Protein 4H62 (pdb70)

Radius of gyration: 23.25 Å; Cα contacts (8 Å, |Δi|>4): 441; chains: 3; bounding box: 56×77×38 Å

Nearest PDB structures (foldseek):
  4h62-assembly1_Q  TM=1.001E+00  e=2.327E-50  Saccharomyces cerevisiae S288C
  4v1o-assembly1_W  TM=9.568E-01  e=4.366E-48  Saccharomyces cerevisiae
  5oqm-assembly1_d  TM=9.506E-01  e=6.231E-40  Saccharomyces cerevisiae S288C
  8ceo-assembly1_d  TM=9.210E-01  e=8.063E-39  Saccharomyces cerevisiae
  7ui9-assembly1_q  TM=9.264E-01  e=2.377E-38  Saccharomyces cerevisiae S288C

Sequence (306 aa):
QDTEKEEQLDLLSAILDPDEKQIEELLDNCIETFVAEKTTHSVKKFLRVRIFTKIESEDDYILSGESVDRDIRKQIQLLKKIIFEKELYQIKKECALLISYGVSIENENKVIIELPNEKFEIELLSLDDDLPKINDKRANLLVLRLLLVVIFKKTLRSRISSPHGLINLNVDDDILIIRPILGKVRFANYKLLLKKIIKDYVLDIVPGSSITETEVENITKLNKEIRAFDKLLNIPRRELKINLPLTEHKSPNLSLLESPNYCNALIHIKFSAGTEANAVSFDTTFSDFKEVEDFLHFIVAEYIQQ

Secondary structure (DSSP, 8-state):
-TTT--HHHHHHHHHH--/--S--EEEEEEEEE-TT-S-EEEEEE-----HHHHHHHHHHHHHHHH--HHHHHHTGGGGGTEEEEETTEEEEE-SSEEEEEEEE-SS-----TTHHHHH----HHHHHHHHHHHHHHHHTTTSS-----HHHH--SHHHHHHHHHHHHHHHHHHHHHIIIIITTSTT-EEEEEE----HHHHHHHHTTHHHHSPPBEEEEEE-PPPSS---EEE--B-TTSSS-BEEEEEE---TTT---EEEEES-HHHHHHHHHHHIIIII--/-HHHHHHHHHHHHHHHHT----

Structure (mmCIF, N/CA/C/O backbone):
data_4H62
#
_entry.id   4H62
#
_cell.length_a   261.230
_cell.length_b   261.230
_cell.length_c   47.740
_cell.angle_alpha   90.00
_cell.angle_beta   90.00
_cell.angle_gamma   120.00
#
_symmetry.space_group_name_H-M   'H 3 2'
#
loop_
_entity.id
_entity.type
_entity.pdbx_description
1 polymer 'Mediator of RNA polymerase II transcription subunit 11'
2 polymer 'Mediator of RNA polymerase II transcription subunit 22'
3 polymer 'Mediator of RNA polymerase II transcription subunit 17'
4 non-polymer '2-(N-MORPHOLINO)-ETHANESULFONIC ACID'
#
loop_
_atom_site.group_PDB
_atom_site.id
_atom_site.type_symbol
_atom_site.label_atom_id
_atom_site.label_alt_id
_atom_site.label_comp_id
_atom_site.label_asym_id
_atom_site.label_entity_id
_atom_site.label_seq_id
_atom_site.pdbx_PDB_ins_code
_atom_site.Cartn_x
_atom_site.Cartn_y
_atom_site.Cartn_z
_atom_site.occupancy
_atom_site.B_iso_or_equiv
_atom_site.auth_seq_id
_atom_site.auth_comp_id
_atom_site.auth_asym_id
_atom_site.auth_atom_id
_atom_site.pdbx_PDB_model_num
ATOM 1 N N . GLN A 1 14 ? 22.549 109.661 85.488 1.00 177.39 93 GLN K N 1
ATOM 2 C CA . GLN A 1 14 ? 22.582 111.018 86.018 1.00 177.38 93 GLN K CA 1
ATOM 3 C C . GLN A 1 14 ? 23.999 111.392 86.435 1.00 175.88 93 GLN K C 1
ATOM 4 O O . GLN A 1 14 ? 24.597 110.760 87.312 1.00 169.32 93 GLN K O 1
ATOM 10 N N . ASP A 1 15 ? 24.521 112.430 85.787 1.00 175.93 94 ASP K N 1
ATOM 11 C CA . ASP A 1 15 ? 25.873 112.917 86.022 1.00 170.80 94 ASP K CA 1
ATOM 12 C C . ASP A 1 15 ? 26.031 113.668 87.346 1.00 167.37 94 ASP K C 1
ATOM 13 O O . ASP A 1 15 ? 27.136 113.770 87.876 1.00 163.32 94 ASP K O 1
ATOM 18 N N . THR A 1 16 ? 24.931 114.188 87.879 1.00 171.44 95 THR K N 1
ATOM 19 C CA . THR A 1 16 ? 24.944 114.769 89.216 1.00 169.45 95 THR K CA 1
ATOM 20 C C . THR A 1 16 ? 25.208 113.659 90.216 1.00 170.19 95 THR K C 1
ATOM 21 O O . THR A 1 16 ? 25.754 113.901 91.281 1.00 168.69 95 THR K O 1
ATOM 25 N N . GLU A 1 17 ? 24.827 112.434 89.868 1.00 175.76 96 GLU K N 1
ATOM 26 C CA . GLU A 1 17 ? 25.104 111.288 90.732 1.00 181.97 96 GLU K CA 1
ATOM 27 C C . GLU A 1 17 ? 26.598 110.948 90.724 1.00 174.44 96 GLU K C 1
ATOM 28 O O . GLU A 1 17 ? 27.175 110.627 91.765 1.00 168.66 96 GLU K O 1
ATOM 34 N N . LYS A 1 18 ? 27.222 111.047 89.552 1.00 172.53 97 LYS K N 1
ATOM 35 C CA . LYS A 1 18 ? 28.654 110.799 89.420 1.00 163.98 97 LYS K CA 1
ATOM 36 C C . LYS A 1 18 ? 29.424 111.800 90.270 1.00 159.52 97 LYS K C 1
ATOM 37 O O . LYS A 1 18 ? 30.290 111.422 91.060 1.00 158.17 97 LYS K O 1
ATOM 51 N N . GLU A 1 20 ? 28.543 113.562 92.891 1.00 151.70 99 GLU K N 1
ATOM 52 C CA . GLU A 1 20 ? 28.405 113.394 94.329 1.00 157.54 99 GLU K CA 1
ATOM 53 C C . GLU A 1 20 ? 29.302 112.258 94.804 1.00 158.42 99 GLU K C 1
ATOM 54 O O . GLU A 1 20 ? 29.807 112.278 95.927 1.00 157.80 99 GLU K O 1
ATOM 60 N N . GLU A 1 21 ? 29.493 111.267 93.938 1.00 160.64 100 GLU K N 1
ATOM 61 C CA . GLU A 1 21 ? 30.372 110.138 94.231 1.00 162.72 100 GLU K CA 1
ATOM 62 C C . GLU A 1 21 ? 31.811 110.628 94.416 1.00 158.09 100 GLU K C 1
ATOM 63 O O . GLU A 1 21 ? 32.472 110.295 95.401 1.00 159.87 100 GLU K O 1
ATOM 69 N N . GLN A 1 22 ? 32.275 111.444 93.475 1.00 149.61 101 GLN K N 1
ATOM 70 C CA . GLN A 1 22 ? 33.644 111.942 93.492 1.00 140.50 101 GLN K CA 1
ATOM 71 C C . GLN A 1 22 ? 33.913 112.928 94.626 1.00 136.79 101 GLN K C 1
ATOM 72 O O . GLN A 1 22 ? 34.962 112.877 95.265 1.00 135.67 101 GLN K O 1
ATOM 78 N N . LEU A 1 23 ? 32.968 113.826 94.873 1.00 136.44 102 LEU K N 1
ATOM 79 C CA . LEU A 1 23 ? 33.089 114.765 95.982 1.00 136.73 102 LEU K CA 1
ATOM 80 C C . LEU A 1 23 ? 33.175 114.002 97.305 1.00 142.36 102 LEU K C 1
ATOM 81 O O . LEU A 1 23 ? 34.031 114.287 98.145 1.00 138.09 102 LEU K O 1
ATOM 86 N N . ASP A 1 24 ? 32.277 113.034 97.477 1.00 151.08 103 ASP K N 1
ATOM 87 C CA . ASP A 1 24 ? 32.323 112.132 98.619 1.00 158.36 103 ASP K CA 1
ATOM 88 C C . ASP A 1 24 ? 33.714 111.529 98.724 1.00 155.37 103 ASP K C 1
ATOM 89 O O . ASP A 1 24 ? 34.332 111.537 99.788 1.00 155.03 103 ASP K O 1
ATOM 94 N N . LEU A 1 25 ? 34.198 111.021 97.597 1.00 152.41 104 LEU K N 1
ATOM 95 C CA . LEU A 1 25 ? 35.515 110.411 97.510 1.00 149.00 104 LEU K CA 1
ATOM 96 C C . LEU A 1 25 ? 36.597 111.419 97.903 1.00 143.26 104 LEU K C 1
ATOM 97 O O . LEU A 1 25 ? 37.546 111.088 98.615 1.00 140.93 104 LEU K O 1
ATOM 102 N N . LEU A 1 26 ? 36.439 112.655 97.446 1.00 139.51 105 LEU K N 1
ATOM 103 C CA . LEU A 1 26 ? 37.457 113.673 97.663 1.00 137.89 105 LEU K CA 1
ATOM 104 C C . LEU A 1 26 ? 37.538 114.120 99.122 1.00 143.09 105 LEU K C 1
ATOM 105 O O . LEU A 1 26 ? 38.628 114.237 99.676 1.00 144.58 105 LEU K O 1
ATOM 110 N N . SER A 1 27 ? 36.390 114.379 99.740 1.00 147.12 106 SER K N 1
ATOM 111 C CA . SER A 1 27 ? 36.366 114.831 101.126 1.00 148.67 106 SER K CA 1
ATOM 112 C C . SER A 1 27 ? 36.860 113.719 102.028 1.00 149.90 106 SER K C 1
ATOM 113 O O . SER A 1 27 ? 37.397 113.970 103.108 1.00 153.58 106 SER K O 1
ATOM 116 N N . ALA A 1 28 ? 36.673 112.486 101.570 1.00 147.14 107 ALA K N 1
ATOM 117 C CA . ALA A 1 28 ? 37.117 111.315 102.307 1.00 147.26 107 ALA K CA 1
ATOM 118 C C . ALA A 1 28 ? 38.634 111.192 102.261 1.00 146.49 107 ALA K C 1
ATOM 119 O O . ALA A 1 28 ? 39.254 110.787 103.243 1.00 149.55 107 ALA K O 1
ATOM 121 N N . ILE A 1 29 ? 39.227 111.535 101.119 1.00 146.35 108 ILE K N 1
ATOM 122 C C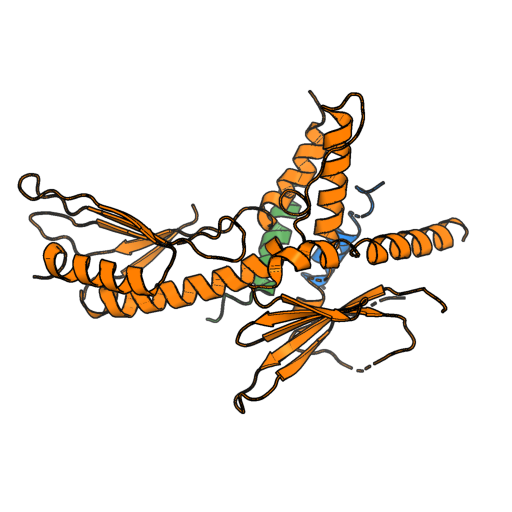A . ILE A 1 29 ? 40.684 111.542 100.993 1.00 147.82 108 ILE K CA 1
ATOM 123 C C . ILE A 1 29 ? 41.282 112.639 101.861 1.00 153.59 108 ILE K C 1
ATOM 124 O O . ILE A 1 29 ? 42.267 112.420 102.570 1.00 155.45 108 ILE K O 1
ATOM 129 N N . LEU A 1 30 ? 40.678 113.821 101.795 1.00 157.60 109 LEU K N 1
ATOM 130 C CA . LEU A 1 30 ? 41.123 114.967 102.575 1.00 165.48 109 LEU K CA 1
ATOM 131 C C . LEU A 1 30 ? 40.974 114.721 104.074 1.00 178.92 109 LEU K C 1
ATOM 132 O O . LEU A 1 30 ? 41.864 115.051 104.857 1.00 178.33 109 LEU K O 1
ATOM 137 N N . ASP A 1 31 ? 39.847 114.138 104.467 1.00 192.94 110 ASP K N 1
ATOM 138 C CA . ASP A 1 31 ? 39.621 113.785 105.863 1.00 207.70 110 ASP K CA 1
ATOM 139 C C . ASP A 1 31 ? 39.367 112.285 106.003 1.00 218.39 110 ASP K C 1
ATOM 140 O O . ASP A 1 31 ? 38.216 111.845 106.016 1.00 223.77 110 ASP K O 1
ATOM 145 N N . PRO A 1 32 ? 40.447 111.492 106.098 1.00 220.10 111 PRO K N 1
ATOM 146 C CA . PRO A 1 32 ? 40.324 110.034 106.216 1.00 222.03 111 PRO K CA 1
ATOM 147 C C . PRO A 1 32 ? 39.793 109.616 107.585 1.00 227.20 111 PRO K C 1
ATOM 148 O O . PRO A 1 32 ? 39.764 110.440 108.499 1.00 229.64 111 PRO K O 1
ATOM 152 N N . ASP B 2 10 ? 26.225 122.840 99.734 1.00 219.89 100 ASP V N 1
ATOM 153 C CA . ASP B 2 10 ? 26.568 122.646 98.332 1.00 215.94 100 ASP V CA 1
ATOM 154 C C . ASP B 2 10 ? 27.760 123.506 97.915 1.00 204.52 100 ASP V C 1
ATOM 155 O O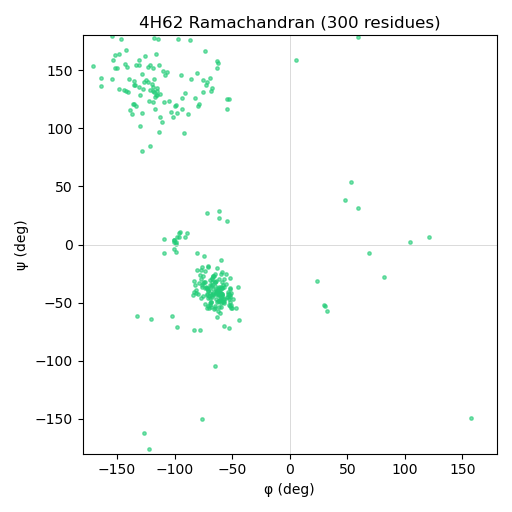 . ASP B 2 10 ? 28.907 123.145 98.172 1.00 197.87 100 ASP V O 1
ATOM 160 N N . GLU B 2 11 ? 27.480 124.650 97.293 1.00 202.41 101 GLU V N 1
ATOM 161 C CA . GLU B 2 11 ? 28.511 125.476 96.666 1.00 193.44 101 GLU V CA 1
ATOM 162 C C . GLU B 2 11 ? 29.692 125.803 97.565 1.00 186.28 101 GLU V C 1
ATOM 163 O O . GLU B 2 11 ? 30.837 125.545 97.200 1.00 181.31 101 GLU V O 1
ATOM 169 N N . LYS B 2 12 ? 29.415 126.371 98.735 1.00 188.09 102 LYS V N 1
ATOM 170 C CA . LYS B 2 12 ? 30.476 126.734 99.668 1.00 184.70 102 LYS V CA 1
ATOM 171 C C . LYS B 2 12 ? 31.264 125.501 100.091 1.00 178.60 102 LYS V C 1
ATOM 172 O O . LYS B 2 12 ? 32.494 12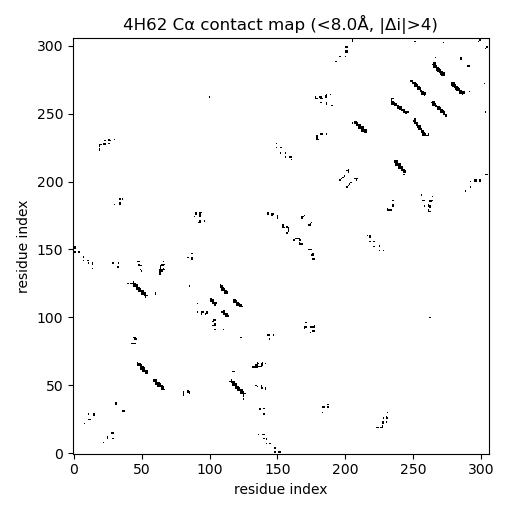5.537 100.159 1.00 169.92 102 LYS V O 1
ATOM 178 N N . GLN B 2 13 ? 30.544 124.417 100.372 1.00 182.68 103 GLN V N 1
ATOM 179 C CA . GLN B 2 13 ? 31.165 123.142 100.714 1.00 179.75 103 GLN V CA 1
ATOM 180 C C . GLN B 2 13 ? 32.152 122.743 99.627 1.00 171.26 103 GLN V C 1
ATOM 181 O O . GLN B 2 13 ? 33.272 122.328 99.917 1.00 166.91 103 GLN V O 1
ATOM 187 N N . ILE B 2 14 ? 31.734 122.889 98.374 1.00 168.91 104 ILE V N 1
ATOM 188 C CA . ILE B 2 14 ? 32.580 122.546 97.238 1.00 163.00 104 ILE V CA 1
ATOM 189 C C . ILE B 2 14 ? 33.765 123.502 97.111 1.00 159.74 104 ILE V C 1
ATOM 190 O O . ILE B 2 14 ? 34.893 123.076 96.864 1.00 154.00 104 ILE V O 1
ATOM 195 N N . GLU B 2 15 ? 33.509 124.793 97.284 1.00 164.24 105 GLU V N 1
ATOM 196 C CA . GLU B 2 15 ? 34.565 125.789 97.168 1.00 164.80 105 GLU V CA 1
ATOM 197 C C . GLU B 2 15 ? 35.616 125.628 98.256 1.00 165.30 105 GLU V C 1
ATOM 198 O O . GLU B 2 15 ? 36.789 125.921 98.037 1.00 163.02 105 GLU V O 1
ATOM 204 N N . GLU B 2 16 ? 35.190 125.172 99.428 1.00 169.72 106 GLU V N 1
ATOM 205 C CA . GLU B 2 16 ? 36.110 124.925 100.531 1.00 168.75 106 GLU V CA 1
ATOM 206 C C . GLU B 2 16 ? 36.884 123.631 100.297 1.00 159.87 106 GLU V C 1
ATOM 207 O O . GLU B 2 16 ? 38.060 123.515 100.645 1.00 157.22 106 GLU V O 1
ATOM 213 N N . LEU B 2 17 ? 36.217 122.658 99.692 1.00 155.49 107 LEU V N 1
ATOM 214 C CA . LEU B 2 17 ? 36.819 121.351 99.492 1.00 147.70 107 LEU V CA 1
ATOM 215 C C . LEU B 2 17 ? 37.859 121.409 98.393 1.00 139.13 107 LEU V C 1
ATOM 216 O O . LEU B 2 17 ? 38.896 120.758 98.479 1.00 138.90 107 LEU V O 1
ATOM 221 N N . LEU B 2 18 ? 37.581 122.189 97.356 1.00 134.74 108 LEU V N 1
ATOM 222 C CA . LEU B 2 18 ? 38.517 122.331 96.249 1.00 126.91 108 LEU V CA 1
ATOM 223 C C . LEU B 2 18 ? 39.700 123.190 96.669 1.00 135.23 108 LEU V C 1
ATOM 224 O O . LEU B 2 18 ? 40.822 122.988 96.201 1.00 131.24 108 LEU V O 1
ATOM 229 N N . ASP B 2 19 ? 39.440 124.142 97.563 1.00 146.17 109 ASP V N 1
ATOM 230 C CA . ASP B 2 19 ? 40.478 125.025 98.074 1.00 150.36 109 ASP V CA 1
ATOM 231 C C . ASP B 2 19 ? 41.531 124.199 98.775 1.00 149.95 109 ASP V C 1
ATOM 232 O O . ASP B 2 19 ? 42.724 124.441 98.620 1.00 149.76 109 ASP V O 1
ATOM 237 N N . ASN B 2 20 ? 41.082 123.211 99.538 1.00 151.47 110 ASN V N 1
ATOM 238 C CA . ASN B 2 20 ? 42.003 122.308 100.205 1.00 150.29 110 ASN V CA 1
ATOM 239 C C . ASN B 2 20 ? 42.724 121.412 99.206 1.00 143.66 110 ASN V C 1
ATOM 240 O O . ASN B 2 20 ? 43.954 121.342 99.192 1.00 143.70 110 ASN V O 1
ATOM 245 N N . CYS B 2 21 ? 41.943 120.751 98.359 1.00 138.13 111 CYS V N 1
ATOM 246 C CA . CYS B 2 21 ? 42.459 119.841 97.347 1.00 131.53 111 CYS V CA 1
ATOM 247 C C . CYS B 2 21 ? 43.570 120.482 96.522 1.00 126.19 111 CYS V C 1
ATOM 248 O O . CYS B 2 21 ? 44.674 119.947 96.427 1.00 127.00 111 CYS V O 1
ATOM 251 N N . ILE B 2 22 ? 43.289 121.639 95.943 1.00 122.95 112 ILE V N 1
ATOM 252 C CA . ILE B 2 22 ? 44.290 122.322 95.133 1.00 121.95 112 ILE V CA 1
ATOM 253 C C . ILE B 2 22 ? 45.546 122.695 95.931 1.00 126.58 112 ILE V C 1
ATOM 254 O O . ILE B 2 22 ? 46.664 122.626 95.406 1.00 121.96 112 ILE V O 1
ATOM 259 N N . GLU B 2 23 ? 45.362 123.078 97.196 1.00 131.69 113 GLU V N 1
ATOM 260 C CA . GLU B 2 23 ? 46.486 123.484 98.034 1.00 134.79 113 GLU V CA 1
ATOM 261 C C . GLU B 2 23 ? 47.409 122.311 98.272 1.00 133.64 113 GLU V C 1
ATOM 262 O O . GLU B 2 23 ? 48.618 122.392 98.025 1.00 136.41 113 GLU V O 1
ATOM 268 N N . THR B 2 24 ? 46.817 121.217 98.739 1.00 128.54 114 THR V N 1
ATOM 269 C CA . THR B 2 24 ? 47.549 120.008 99.085 1.00 123.74 114 THR V CA 1
ATOM 270 C C . THR B 2 24 ? 48.222 119.392 97.873 1.00 128.25 114 THR V C 1
ATOM 271 O O . THR B 2 24 ? 49.277 118.766 97.980 1.00 133.17 114 THR V O 1
ATOM 275 N N . PHE B 2 25 ? 47.605 119.568 96.715 1.00 126.21 115 PHE V N 1
ATOM 276 C CA . PHE B 2 25 ? 48.126 118.968 95.505 1.00 123.09 115 PHE V CA 1
ATOM 277 C C . PHE B 2 25 ? 49.349 119.703 94.943 1.00 131.19 115 PHE V C 1
ATOM 278 O O . PHE B 2 25 ? 50.261 119.064 94.426 1.00 136.47 115 PHE V O 1
ATOM 286 N N . VAL B 2 26 ? 49.389 121.031 95.034 1.00 135.72 116 VAL V N 1
ATOM 287 C CA . VAL B 2 26 ? 50.571 121.752 94.544 1.00 140.20 116 VAL V CA 1
ATOM 288 C C . VAL B 2 26 ? 51.750 121.647 95.514 1.00 140.47 116 VAL V C 1
ATOM 289 O O . VAL B 2 26 ? 52.906 121.681 95.089 1.00 137.81 116 VAL V O 1
ATOM 293 N N . ALA B 2 27 ? 51.446 121.511 96.806 1.00 141.73 117 ALA V N 1
ATOM 294 C CA . ALA B 2 27 ? 52.461 121.493 97.857 1.00 149.61 117 ALA V CA 1
ATOM 295 C C . ALA B 2 27 ? 53.252 122.790 97.839 1.00 162.98 117 ALA V C 1
ATOM 296 O O . ALA B 2 27 ? 54.438 122.818 98.170 1.00 164.03 117 ALA V O 1
ATOM 298 N N . GLU B 2 28 ? 52.577 123.864 97.446 1.00 175.36 118 GLU V N 1
ATOM 299 C CA . GLU B 2 28 ? 53.222 125.154 97.243 1.00 183.03 118 GLU V CA 1
ATOM 300 C C . GLU B 2 28 ? 53.724 125.729 98.551 1.00 191.82 118 GLU V C 1
ATOM 301 O O . GLU B 2 28 ? 54.697 126.486 98.560 1.00 196.12 118 GLU V O 1
ATOM 307 N N . LYS B 2 29 ? 53.067 125.343 99.645 1.00 195.99 119 LYS V N 1
ATOM 308 C CA . LYS B 2 29 ? 53.329 125.896 100.971 1.00 202.83 119 LYS V CA 1
ATOM 309 C C . LYS B 2 29 ? 54.831 125.987 101.203 1.00 206.32 119 LYS V C 1
ATOM 310 O O . LYS B 2 29 ? 55.379 127.085 101.314 1.00 204.99 119 LYS V O 1
ATOM 316 N N . THR B 2 30 ? 55.483 124.827 101.249 1.00 210.88 120 THR V N 1
ATOM 317 C CA . THR B 2 30 ? 56.942 124.727 101.210 1.00 214.73 120 THR V CA 1
ATOM 318 C C . THR B 2 30 ? 57.638 125.687 102.180 1.00 218.87 120 THR V C 1
ATOM 319 O O . THR B 2 30 ? 58.670 126.275 101.855 1.00 219.22 120 THR V O 1
ATOM 323 N N . THR B 2 31 ? 57.055 125.856 103.365 1.00 221.65 121 THR V N 1
ATOM 324 C CA . THR B 2 31 ? 57.619 126.741 104.385 1.00 223.74 121 THR V CA 1
ATOM 325 C C . THR B 2 31 ? 57.171 126.292 105.776 1.00 225.04 121 THR V C 1
ATOM 326 O O . THR B 2 31 ? 57.088 127.075 106.724 1.00 224.86 121 THR V O 1
ATOM 331 N N . HIS C 3 8 ? 38.488 90.195 80.956 1.00 244.97 383 HIS Q N 1
ATOM 332 C CA . HIS C 3 8 ? 39.816 90.789 81.059 1.00 243.98 383 HIS Q CA 1
ATOM 333 C C . HIS C 3 8 ? 40.239 91.410 79.739 1.00 236.57 383 HIS Q C 1
ATOM 334 O O . HIS C 3 8 ? 41.266 92.094 79.678 1.00 233.07 383 HIS Q O 1
ATOM 341 N N . SER C 3 9 ? 39.463 91.145 78.687 1.00 232.26 384 SER Q N 1
ATOM 342 C CA . SER C 3 9 ? 39.778 91.637 77.347 1.00 225.46 384 SER Q CA 1
ATOM 343 C C . SER C 3 9 ? 39.999 93.137 77.403 1.00 214.87 384 SER Q C 1
ATOM 344 O O . SER C 3 9 ? 41.132 93.615 77.295 1.00 213.73 384 SER Q O 1
ATOM 347 N N . VAL C 3 10 ? 38.920 93.887 77.586 1.00 203.74 385 VAL Q N 1
ATOM 348 C CA . VAL C 3 10 ? 39.087 95.239 78.063 1.00 187.09 385 VAL Q CA 1
ATOM 349 C C . VAL C 3 10 ? 38.168 95.506 79.243 1.00 176.74 385 VAL Q C 1
ATOM 350 O O . VAL C 3 10 ? 36.981 95.770 79.077 1.00 174.13 385 VAL Q O 1
ATOM 354 N N . LYS C 3 11 ? 38.748 95.483 80.434 1.00 172.33 386 LYS Q N 1
ATOM 355 C CA . LYS C 3 11 ? 38.172 96.102 81.611 1.00 165.77 386 LYS Q CA 1
ATOM 356 C C . LYS C 3 11 ? 39.389 96.760 82.197 1.00 166.39 386 LYS Q C 1
ATOM 357 O O . LYS C 3 11 ? 40.305 96.080 82.664 1.00 175.13 386 LYS Q O 1
ATOM 363 N N . LYS C 3 12 ? 39.406 98.082 82.180 1.00 154.48 387 LYS Q N 1
ATOM 364 C CA . LYS C 3 12 ? 40.583 98.814 82.582 1.00 140.72 387 LYS Q CA 1
ATOM 365 C C . LYS C 3 12 ? 40.107 99.996 83.385 1.00 139.30 387 LYS Q C 1
ATOM 366 O O . LYS C 3 12 ? 39.068 100.578 83.080 1.00 140.58 387 LYS Q O 1
ATOM 372 N N . PHE C 3 13 ? 40.845 100.335 84.430 1.00 142.95 388 PHE Q N 1
ATOM 373 C CA . PHE C 3 13 ? 40.620 101.591 85.119 1.00 147.02 388 PHE Q CA 1
ATOM 374 C C . PHE C 3 13 ? 41.857 102.449 84.917 1.00 142.96 388 PHE Q C 1
ATOM 375 O O . PHE C 3 13 ? 42.831 102.000 84.307 1.00 144.06 388 PHE Q O 1
ATOM 383 N N . LEU C 3 14 ? 41.838 103.681 85.413 1.00 136.06 389 LEU Q N 1
ATOM 384 C CA . LEU C 3 14 ? 43.067 104.457 85.369 1.00 133.05 389 LEU Q CA 1
ATOM 385 C C . LEU C 3 14 ? 43.596 104.865 86.735 1.00 131.66 389 LEU Q C 1
ATOM 386 O O . LEU C 3 14 ? 42.844 105.280 87.616 1.00 134.50 389 LEU Q O 1
ATOM 391 N N . ARG C 3 15 ? 44.901 104.700 86.904 1.00 126.35 390 ARG Q N 1
ATOM 392 C CA . ARG C 3 15 ? 45.584 105.222 88.067 1.00 125.63 390 ARG Q CA 1
ATOM 393 C C . ARG C 3 15 ? 46.664 106.183 87.593 1.00 128.97 390 ARG Q C 1
ATOM 394 O O . ARG C 3 15 ? 47.150 106.097 86.461 1.00 129.05 390 ARG Q O 1
ATOM 402 N N . VAL C 3 16 ? 47.011 107.120 88.461 1.00 129.28 391 VAL Q N 1
ATOM 403 C CA . VAL C 3 16 ? 48.051 108.076 88.164 1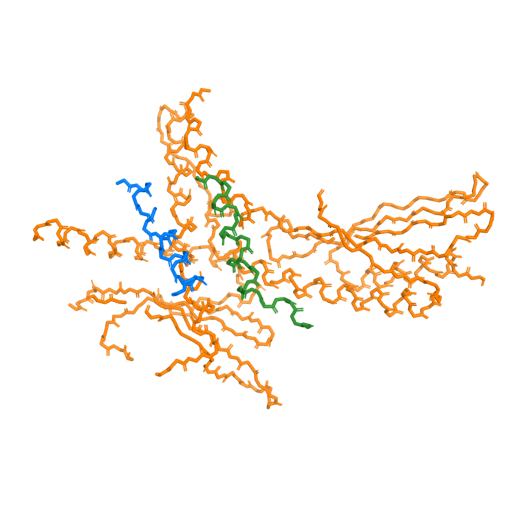.00 128.54 391 VAL Q CA 1
ATOM 404 C C . VAL C 3 16 ? 49.174 107.844 89.150 1.00 134.46 391 VAL Q C 1
ATOM 405 O O . VAL C 3 16 ? 48.936 107.762 90.350 1.00 140.76 391 VAL Q O 1
ATOM 409 N N . ARG C 3 17 ? 50.393 107.695 88.644 1.00 134.40 392 ARG Q N 1
ATOM 410 C CA . ARG C 3 17 ? 51.553 107.631 89.519 1.00 136.53 392 ARG Q CA 1
ATOM 411 C C . ARG C 3 17 ? 52.397 108.894 89.369 1.00 132.80 392 ARG Q C 1
ATOM 412 O O . ARG C 3 17 ? 52.405 109.522 88.311 1.00 134.69 392 ARG Q O 1
ATOM 420 N N . ILE C 3 18 ? 53.066 109.279 90.453 1.00 128.11 393 ILE Q N 1
ATOM 421 C CA . ILE C 3 18 ? 53.922 110.457 90.473 1.00 122.27 393 ILE Q CA 1
ATOM 422 C C . ILE C 3 18 ? 55.371 110.040 90.646 1.00 127.18 393 ILE Q C 1
ATOM 423 O O . ILE C 3 18 ? 55.699 109.275 91.548 1.00 130.35 393 ILE Q O 1
ATOM 428 N N . PHE C 3 19 ? 56.242 110.548 89.785 1.00 131.43 394 PHE Q N 1
ATOM 429 C CA . PHE C 3 19 ? 57.664 110.278 89.908 1.00 139.60 394 PHE Q CA 1
ATOM 430 C C . PHE C 3 19 ? 58.380 111.521 90.414 1.00 139.87 394 PHE Q C 1
ATOM 431 O O . PHE C 3 19 ? 57.959 112.640 90.132 1.00 139.59 394 PHE Q O 1
ATOM 439 N N . THR C 3 20 ? 59.452 111.314 91.172 1.00 142.70 395 THR Q N 1
ATOM 440 C CA . THR C 3 20 ? 60.220 112.403 91.766 1.00 140.10 395 THR Q CA 1
ATOM 441 C C . THR C 3 20 ? 61.642 112.392 91.238 1.00 154.77 395 THR Q C 1
ATOM 442 O O . THR C 3 20 ? 62.288 111.350 91.231 1.00 164.19 395 THR Q O 1
ATOM 446 N N . LYS C 3 21 ? 62.132 113.544 90.791 1.00 161.42 396 LYS Q N 1
ATOM 447 C CA . LYS C 3 21 ? 63.511 113.649 90.323 1.00 174.35 396 LYS Q CA 1
ATOM 448 C C . LYS C 3 21 ? 64.448 113.792 91.515 1.00 187.24 396 LYS Q C 1
ATOM 449 O O . LYS C 3 21 ? 64.074 114.375 92.528 1.00 186.80 396 LYS Q O 1
ATOM 455 N N . ILE C 3 22 ? 65.661 113.258 91.397 1.00 201.80 397 ILE Q N 1
ATOM 456 C CA . ILE C 3 22 ? 66.627 113.302 92.500 1.00 211.75 397 ILE Q CA 1
ATOM 457 C C . ILE C 3 22 ? 67.956 113.992 92.160 1.00 223.47 397 ILE Q C 1
ATOM 458 O O . ILE C 3 22 ? 68.138 114.511 91.059 1.00 221.15 397 ILE Q O 1
ATOM 463 N N . GLU C 3 23 ? 68.878 113.977 93.120 1.00 237.69 398 GLU Q N 1
ATOM 464 C CA . GLU C 3 23 ? 70.124 114.743 93.034 1.00 250.12 398 GLU Q CA 1
ATOM 465 C C . GLU C 3 23 ? 71.179 114.185 92.077 1.00 258.60 398 GLU Q C 1
ATOM 466 O O . GLU C 3 23 ? 72.178 114.849 91.803 1.00 259.87 398 GLU Q O 1
ATOM 472 N N . SER C 3 24 ? 70.970 112.973 91.574 1.00 264.92 399 SER Q N 1
ATOM 473 C CA . SER C 3 24 ? 71.827 112.464 90.510 1.00 272.43 399 SER Q CA 1
ATOM 474 C C . SER C 3 24 ? 71.409 113.156 89.215 1.00 271.61 399 SER Q C 1
ATOM 475 O O . SER C 3 24 ? 72.160 113.183 88.238 1.00 275.66 399 SER Q O 1
ATOM 478 N N . GLU C 3 25 ? 70.190 113.695 89.229 1.00 266.03 400 GLU Q N 1
ATOM 479 C CA . GLU C 3 25 ? 69.671 114.587 88.187 1.00 262.28 400 GLU Q CA 1
ATOM 480 C C . GLU C 3 25 ? 69.418 113.928 86.827 1.00 255.56 400 GLU Q C 1
ATOM 481 O O . GLU C 3 25 ? 68.847 114.549 85.929 1.00 252.93 400 GLU Q O 1
ATOM 487 N N . ASP C 3 26 ? 69.834 112.675 86.681 1.00 251.60 401 ASP Q N 1
ATOM 488 C CA . ASP C 3 26 ? 69.681 111.961 85.418 1.00 244.79 401 ASP Q CA 1
ATOM 489 C C . ASP C 3 26 ? 68.260 111.420 85.234 1.00 231.70 401 ASP Q C 1
ATOM 490 O O . ASP C 3 26 ? 67.683 111.516 84.149 1.00 229.29 401 ASP Q O 1
ATOM 495 N N . ASP C 3 27 ? 67.699 110.860 86.301 1.00 220.87 402 ASP Q N 1
ATOM 496 C CA . ASP C 3 27 ? 66.435 110.137 86.209 1.00 208.42 402 ASP Q CA 1
ATOM 497 C C . ASP C 3 27 ? 65.508 110.336 87.410 1.00 193.99 402 ASP Q C 1
ATOM 498 O O . ASP C 3 27 ? 65.912 110.861 88.447 1.00 189.93 402 ASP Q O 1
ATOM 503 N N . TYR C 3 28 ? 64.255 109.916 87.244 1.00 184.53 403 TYR Q N 1
ATOM 504 C CA . TYR C 3 28 ? 63.248 110.021 88.292 1.00 174.38 403 TYR Q CA 1
ATOM 505 C C . TYR C 3 28 ? 63.127 108.701 89.045 1.00 170.25 403 TYR Q C 1
ATOM 506 O O . TYR C 3 28 ? 63.774 107.723 88.684 1.00 179.24 403 TYR Q O 1
ATOM 515 N N . ILE C 3 29 ? 62.289 108.685 90.081 1.00 158.70 404 ILE Q N 1
ATOM 516 C CA . ILE C 3 29 ? 61.889 107.458 90.782 1.00 155.81 404 ILE Q CA 1
ATOM 517 C C . ILE C 3 29 ? 60.463 107.642 91.299 1.00 148.78 404 ILE Q C 1
ATOM 518 O O . ILE C 3 29 ? 59.994 108.771 91.411 1.00 144.58 404 ILE Q O 1
ATOM 523 N N . LEU C 3 30 ? 59.796 106.552 91.672 1.00 147.25 405 LEU Q N 1
ATOM 524 C CA . LEU C 3 30 ? 58.359 106.614 91.932 1.00 142.70 405 LEU Q CA 1
ATOM 525 C C . LEU C 3 30 ? 58.072 106.977 93.375 1.00 138.90 405 LEU Q C 1
ATOM 526 O O . LEU C 3 30 ? 58.359 106.205 94.275 1.00 144.97 405 LEU Q O 1
ATOM 531 N N . SER C 3 31 ? 57.514 108.160 93.590 1.00 133.61 406 SER Q N 1
ATOM 532 C CA . SER C 3 31 ? 57.124 108.595 94.927 1.00 133.87 406 SER Q CA 1
ATOM 533 C C . SER C 3 31 ? 55.631 108.490 95.299 1.00 128.14 406 SER Q C 1
ATOM 534 O O . SER C 3 31 ? 55.260 108.783 96.433 1.00 128.37 406 SER Q O 1
ATOM 537 N N . GLY C 3 32 ? 54.768 108.093 94.371 1.00 123.81 407 GLY Q N 1
ATOM 538 C CA . GLY C 3 32 ? 53.352 108.014 94.702 1.00 121.23 407 GLY Q CA 1
ATOM 539 C C . GLY C 3 32 ? 52.460 107.346 93.673 1.00 124.18 407 GLY Q C 1
ATOM 540 O O . GLY C 3 32 ? 52.773 107.320 92.485 1.00 126.68 407 GLY Q O 1
ATOM 541 N N . GLU C 3 33 ? 51.343 106.794 94.137 1.00 126.66 408 GLU Q N 1
ATOM 542 C CA . GLU C 3 33 ? 50.432 106.061 93.268 1.00 132.14 408 GLU Q CA 1
ATOM 543 C C . GLU C 3 33 ? 49.008 106.079 93.821 1.00 132.63 408 GLU Q C 1
ATOM 544 O O . GLU C 3 33 ? 48.789 105.988 95.031 1.00 130.65 408 GLU Q O 1
ATOM 550 N N . SER C 3 34 ? 48.035 106.177 92.928 1.00 137.06 409 SER Q N 1
ATOM 551 C CA . SER C 3 34 ? 46.643 106.171 93.331 1.00 138.78 409 SER Q CA 1
ATOM 552 C C . SER C 3 34 ? 46.155 104.734 93.458 1.00 155.91 409 SER Q C 1
ATOM 553 O O . SER C 3 34 ? 46.530 103.864 92.668 1.00 158.71 409 SER Q O 1
ATOM 556 N N . VAL C 3 35 ? 45.320 104.488 94.461 1.00 165.79 410 VAL Q N 1
ATOM 557 C CA . VAL C 3 35 ? 44.767 103.159 94.678 1.00 171.71 410 VAL Q CA 1
ATOM 558 C C . VAL C 3 35 ? 43.660 102.861 93.682 1.00 172.37 410 VAL Q C 1
ATOM 559 O O . VAL C 3 35 ? 43.057 103.773 93.116 1.00 165.88 410 VAL Q O 1
ATOM 571 N N . ASP C 3 37 ? 40.209 100.536 93.712 1.00 201.16 412 ASP Q N 1
ATOM 572 C CA . ASP C 3 37 ? 39.357 99.800 94.651 1.00 208.22 412 ASP Q CA 1
ATOM 573 C C . ASP C 3 37 ? 38.405 98.809 93.974 1.00 207.89 412 ASP Q C 1
ATOM 574 O O . ASP C 3 37 ? 37.873 99.076 92.895 1.00 203.37 412 ASP Q O 1
ATOM 579 N N . ARG C 3 38 ? 38.201 97.666 94.626 1.00 210.16 413 ARG Q N 1
ATOM 580 C CA . ARG C 3 38 ? 37.333 96.616 94.107 1.00 207.63 413 ARG Q CA 1
ATOM 581 C C . ARG C 3 38 ? 36.035 96.520 94.904 1.00 205.55 413 ARG Q C 1
ATOM 582 O O . ARG C 3 38 ? 35.689 95.454 95.413 1.00 207.44 413 ARG Q O 1
ATOM 590 N N . ASP C 3 49 ? 22.120 93.357 91.982 1.00 222.34 424 ASP Q N 1
ATOM 591 C CA . ASP C 3 49 ? 22.844 92.507 91.042 1.00 226.32 424 ASP Q CA 1
ATOM 592 C C . ASP C 3 49 ? 22.917 93.134 89.653 1.00 219.99 424 ASP Q C 1
ATOM 593 O O . ASP C 3 49 ? 23.984 93.569 89.219 1.00 216.73 424 ASP Q O 1
ATOM 598 N N . ILE C 3 50 ? 21.779 93.172 88.961 1.00 217.45 425 ILE Q N 1
ATOM 599 C CA . ILE C 3 50 ? 21.705 93.742 87.618 1.00 210.43 425 ILE Q CA 1
ATOM 600 C C . ILE C 3 50 ? 22.143 95.204 87.627 1.00 203.68 425 ILE Q C 1
ATOM 601 O O . ILE C 3 50 ? 22.799 95.670 86.697 1.00 201.69 425 ILE Q O 1
ATOM 606 N N . ARG C 3 51 ? 21.784 95.921 88.688 1.00 200.48 426 ARG Q N 1
ATOM 607 C CA . ARG C 3 51 ? 22.212 97.304 88.846 1.00 194.30 426 ARG Q CA 1
ATOM 608 C C . ARG C 3 51 ? 23.709 97.382 89.121 1.00 192.23 426 ARG Q C 1
ATOM 609 O O . ARG C 3 51 ? 24.376 98.315 88.681 1.00 191.77 426 ARG Q O 1
ATOM 617 N N . LYS C 3 52 ? 24.235 96.397 89.845 1.00 192.05 427 LYS Q N 1
ATOM 618 C CA . LYS C 3 52 ? 25.657 96.375 90.180 1.00 188.81 427 LYS Q CA 1
ATOM 619 C C . LYS C 3 52 ? 26.520 96.119 88.946 1.00 183.04 427 LYS Q C 1
ATOM 620 O O . LYS C 3 52 ? 27.658 96.585 88.862 1.00 182.62 427 LYS Q O 1
ATOM 626 N N . GLN C 3 53 ? 25.971 95.378 87.990 1.00 176.55 428 GLN Q N 1
ATOM 627 C CA . GLN C 3 53 ? 26.661 95.128 86.733 1.00 170.47 428 GLN Q CA 1
ATOM 628 C C . GLN C 3 53 ? 26.555 96.350 85.838 1.00 159.56 428 GLN Q C 1
ATOM 629 O O . GLN C 3 53 ? 27.404 96.581 84.982 1.00 153.08 428 GLN Q O 1
ATOM 635 N N . ILE C 3 54 ? 25.500 97.128 86.044 1.00 161.28 429 ILE Q N 1
ATOM 636 C CA . ILE C 3 54 ? 25.339 98.406 85.365 1.00 159.58 429 ILE Q CA 1
ATOM 637 C C . ILE C 3 54 ? 26.330 99.416 85.942 1.00 161.32 429 ILE Q C 1
ATOM 638 O O . ILE C 3 54 ? 26.961 100.174 85.203 1.00 163.97 429 ILE Q O 1
ATOM 643 N N . GLN C 3 55 ? 26.466 99.413 87.267 1.00 160.17 430 GLN Q N 1
ATOM 644 C CA . GLN C 3 55 ? 27.397 100.302 87.957 1.00 156.18 430 GLN Q CA 1
ATOM 645 C C . GLN C 3 55 ? 28.827 100.120 87.475 1.00 149.87 430 GLN Q C 1
ATOM 646 O O . GLN C 3 55 ? 29.503 101.090 87.132 1.00 144.09 430 GLN Q O 1
ATOM 652 N N . LEU C 3 56 ? 29.286 98.876 87.450 1.00 151.07 431 LEU Q N 1
ATOM 653 C CA . LEU C 3 56 ? 30.632 98.594 86.979 1.00 152.79 431 LEU Q CA 1
ATOM 654 C C . LEU C 3 56 ? 30.783 98.973 85.512 1.00 151.80 431 LEU Q C 1
ATOM 655 O O . LEU C 3 56 ? 31.802 99.526 85.111 1.00 154.27 431 LEU Q O 1
ATOM 660 N N . LEU C 3 57 ? 29.758 98.702 84.716 1.00 148.13 432 LEU Q N 1
ATOM 661 C CA . LEU C 3 57 ? 29.805 99.048 83.300 1.00 145.34 432 LEU Q CA 1
ATOM 662 C C . LEU C 3 57 ? 29.805 100.559 83.056 1.00 137.84 432 LEU Q C 1
ATOM 663 O O . LEU C 3 57 ? 30.363 101.028 82.067 1.00 134.93 432 LEU Q O 1
ATOM 668 N N . LYS C 3 58 ? 29.182 101.317 83.954 1.00 134.14 433 LYS Q N 1
ATOM 669 C CA . LYS C 3 58 ? 29.160 102.772 83.834 1.00 133.62 433 LYS Q CA 1
ATOM 670 C C . LYS C 3 58 ? 30.507 103.386 84.220 1.00 137.85 433 LYS Q C 1
ATOM 671 O O . LYS C 3 58 ? 31.024 104.277 83.533 1.00 133.66 433 LYS Q O 1
ATOM 677 N N . LYS C 3 59 ? 31.070 102.898 85.322 1.00 141.59 434 LYS Q N 1
ATOM 678 C CA . LYS C 3 59 ? 32.396 103.317 85.754 1.00 134.67 434 LYS Q CA 1
ATOM 679 C C . LYS C 3 59 ? 33.440 102.888 84.739 1.00 123.73 434 LYS Q C 1
ATOM 680 O O . LYS C 3 59 ? 34.484 103.496 84.634 1.00 123.28 434 LYS Q O 1
ATOM 686 N N . ILE C 3 60 ? 33.164 101.842 83.981 1.00 122.21 435 ILE Q N 1
ATOM 687 C CA . ILE C 3 60 ? 34.113 101.437 82.959 1.00 123.18 435 ILE Q CA 1
ATOM 688 C C . ILE C 3 60 ? 34.112 102.397 81.772 1.00 123.17 435 ILE Q C 1
ATOM 689 O O . ILE C 3 60 ? 35.164 102.885 81.370 1.00 122.88 435 ILE Q O 1
ATOM 694 N N . ILE C 3 61 ? 32.932 102.675 81.226 1.00 126.19 436 ILE Q N 1
ATOM 695 C CA . ILE C 3 61 ? 32.817 103.536 80.056 1.00 123.37 436 ILE Q CA 1
ATOM 696 C C . ILE C 3 61 ? 33.351 104.918 80.376 1.00 119.84 436 ILE Q C 1
ATOM 697 O O . ILE C 3 61 ? 34.080 105.516 79.579 1.00 115.68 436 ILE Q O 1
ATOM 702 N N . PHE C 3 62 ? 32.985 105.402 81.559 1.00 120.10 437 PHE Q N 1
ATOM 703 C CA . PHE C 3 62 ? 33.387 106.719 82.040 1.00 117.68 437 PHE Q CA 1
ATOM 704 C C . PHE C 3 62 ? 34.892 106.933 81.976 1.00 119.67 437 PHE Q C 1
ATOM 705 O O . PHE C 3 62 ? 35.362 107.924 81.416 1.00 124.18 437 PHE Q O 1
ATOM 713 N N . GLU C 3 63 ? 35.647 106.004 82.552 1.00 117.73 438 GLU Q N 1
ATOM 714 C CA . GLU C 3 63 ? 37.103 106.113 82.567 1.00 114.47 438 GLU Q CA 1
ATOM 715 C C . GLU C 3 63 ? 37.698 105.960 81.171 1.00 115.03 438 GLU Q C 1
ATOM 716 O O . GLU C 3 63 ? 38.680 106.617 80.841 1.00 115.63 438 GLU Q O 1
ATOM 722 N N . LYS C 3 64 ? 37.097 105.117 80.339 1.00 117.60 439 LYS Q N 1
ATOM 723 C CA . LYS C 3 64 ? 37.576 104.990 78.968 1.00 120.92 439 LYS Q CA 1
ATOM 724 C C . LYS C 3 64 ? 37.365 106.300 78.224 1.00 125.17 439 LYS Q C 1
ATOM 725 O O . LYS C 3 64 ? 38.151 106.664 77.351 1.00 127.48 439 LYS Q O 1
ATOM 731 N N . GLU C 3 65 ? 36.308 107.016 78.591 1.00 124.78 440 GLU Q N 1
ATOM 732 C CA . GLU C 3 65 ? 36.046 108.317 78.006 1.00 123.78 440 GLU Q CA 1
ATOM 733 C C . GLU C 3 65 ? 37.112 109.289 78.485 1.00 124.19 440 GLU Q C 1
ATOM 734 O O . GLU C 3 65 ? 37.686 110.043 77.693 1.00 125.94 440 GLU Q O 1
ATOM 740 N N . LEU C 3 66 ? 37.380 109.248 79.788 1.00 121.69 441 LEU Q N 1
ATOM 741 C CA . LEU C 3 66 ? 38.343 110.145 80.420 1.00 116.05 441 LEU Q CA 1
ATOM 742 C C . LEU C 3 66 ? 39.706 110.081 79.750 1.00 111.19 441 LEU Q C 1
ATOM 743 O O . LEU C 3 66 ? 40.306 111.112 79.476 1.00 106.94 441 LEU Q O 1
ATOM 756 N N . TYR C 3 68 ? 40.219 108.990 76.739 1.00 116.68 443 TYR Q N 1
ATOM 757 C CA . TYR C 3 68 ? 40.081 109.411 75.362 1.00 116.91 443 TYR Q CA 1
ATOM 758 C C . TYR C 3 68 ? 40.238 110.911 75.258 1.00 112.90 443 TYR Q C 1
ATOM 759 O O . TYR C 3 68 ? 41.049 111.391 74.462 1.00 114.09 443 TYR Q O 1
ATOM 768 N N . GLN C 3 69 ? 39.468 111.641 76.064 1.00 108.94 444 GLN Q N 1
ATOM 769 C CA . GLN C 3 69 ? 39.460 113.102 75.999 1.00 113.09 444 GLN Q CA 1
ATOM 770 C C . GLN C 3 69 ? 40.816 113.681 76.366 1.00 115.34 444 GLN Q C 1
ATOM 771 O O . GLN C 3 69 ? 41.332 114.560 75.673 1.00 115.97 444 GLN Q O 1
ATOM 777 N N . ILE C 3 70 ? 41.380 113.180 77.462 1.00 114.86 445 ILE Q N 1
ATOM 778 C CA . ILE C 3 70 ? 42.707 113.592 77.905 1.00 107.80 445 ILE Q CA 1
ATOM 779 C C . ILE C 3 70 ? 43.694 113.485 76.756 1.00 110.58 445 ILE Q C 1
ATOM 780 O O . ILE C 3 70 ? 44.375 114.454 76.442 1.00 115.33 445 ILE Q O 1
ATOM 785 N N . LYS C 3 71 ? 43.739 112.319 76.115 1.00 109.74 446 LYS Q N 1
ATOM 786 C CA . LYS C 3 71 ? 44.571 112.117 74.930 1.00 112.29 446 LYS Q CA 1
ATOM 787 C C . LYS C 3 71 ? 44.333 113.184 73.864 1.00 111.82 446 LYS Q C 1
ATOM 788 O O . LYS C 3 71 ? 45.268 113.614 73.196 1.00 115.14 446 LYS Q O 1
ATOM 794 N N . LYS C 3 72 ? 43.085 113.605 73.695 1.00 109.74 447 LYS Q N 1
ATOM 795 C CA . LYS C 3 72 ? 42.784 114.620 72.696 1.00 116.19 447 LYS Q CA 1
ATOM 796 C C . LYS C 3 72 ? 43.303 115.988 73.127 1.00 119.31 447 LYS Q C 1
ATOM 797 O O . LYS C 3 72 ? 43.892 116.716 72.329 1.00 123.80 447 LYS Q O 1
ATOM 803 N N . GLU C 3 73 ? 43.094 116.325 74.396 1.00 116.58 448 GLU Q N 1
ATOM 804 C CA . GLU C 3 73 ? 43.586 117.579 74.952 1.00 113.23 448 GLU Q CA 1
ATOM 805 C C . GLU C 3 73 ? 45.110 117.667 74.886 1.00 121.42 448 GLU Q C 1
ATOM 806 O O . GLU C 3 73 ? 45.669 118.729 74.607 1.00 126.46 448 GLU Q O 1
ATOM 812 N N . CYS C 3 74 ? 45.782 116.547 75.130 1.00 125.22 449 CYS Q N 1
ATOM 813 C CA . CYS C 3 74 ? 47.245 116.522 75.180 1.00 126.19 449 CYS Q CA 1
ATOM 814 C C . CYS C 3 74 ? 47.900 116.890 73.861 1.00 127.41 449 CYS Q C 1
ATOM 815 O O . CYS C 3 74 ? 49.070 117.273 73.831 1.00 127.56 449 CYS Q O 1
ATOM 818 N N . ALA C 3 75 ? 47.140 116.765 72.777 1.00 128.31 450 ALA Q N 1
ATOM 819 C CA . ALA C 3 75 ? 47.614 117.153 71.458 1.00 130.72 450 ALA Q CA 1
ATOM 820 C C . ALA C 3 75 ? 48.022 118.619 71.470 1.00 130.35 450 ALA Q C 1
ATOM 821 O O . ALA C 3 75 ? 48.982 119.019 70.812 1.00 135.67 450 ALA Q O 1
ATOM 823 N N . LEU C 3 76 ? 47.293 119.416 72.240 1.00 122.91 451 LEU Q N 1
ATOM 824 C CA . LEU C 3 76 ? 47.583 120.835 72.342 1.00 120.59 451 LEU Q CA 1
ATOM 825 C C . LEU C 3 76 ? 48.824 121.069 73.197 1.00 123.45 451 LEU Q C 1
ATOM 826 O O . LEU C 3 76 ? 49.585 122.001 72.962 1.00 125.45 451 LEU Q O 1
ATOM 831 N N . LEU C 3 77 ? 49.037 120.199 74.177 1.00 125.24 452 LEU Q N 1
ATOM 832 C CA . LEU C 3 77 ? 50.030 120.451 75.221 1.00 122.70 452 LEU Q CA 1
ATOM 833 C C . LEU C 3 77 ? 51.421 119.913 74.914 1.00 127.03 452 LEU Q C 1
ATOM 834 O O . LEU C 3 77 ? 52.296 119.943 75.779 1.00 122.36 452 LEU Q O 1
ATOM 839 N N . ILE C 3 78 ? 51.615 119.398 73.703 1.00 137.20 453 ILE Q N 1
ATOM 840 C CA . ILE C 3 78 ? 52.877 118.751 73.328 1.00 144.83 453 ILE Q CA 1
ATOM 841 C C . ILE C 3 78 ? 54.116 119.628 73.616 1.00 145.79 453 ILE Q C 1
ATOM 842 O O . ILE C 3 78 ? 55.206 119.119 73.905 1.00 141.79 453 ILE Q O 1
ATOM 847 N N . SER C 3 79 ? 53.920 120.945 73.577 1.00 147.10 454 SER Q N 1
ATOM 848 C CA . SER C 3 79 ? 54.982 121.919 73.829 1.00 147.01 454 SER Q CA 1
ATOM 849 C C . SER C 3 79 ? 55.265 122.150 75.318 1.00 141.22 454 SER Q C 1
ATOM 850 O O . SER C 3 79 ? 56.341 122.610 75.698 1.00 140.57 454 SER Q O 1
ATOM 853 N N . TYR C 3 80 ? 54.287 121.830 76.153 1.00 139.56 455 TYR Q N 1
ATOM 854 C CA . TYR C 3 80 ? 54.327 122.144 77.582 1.00 139.56 455 TYR Q CA 1
ATOM 855 C C . TYR C 3 80 ? 54.834 121.016 78.495 1.00 135.59 455 TYR Q C 1
ATOM 856 O O . TYR C 3 80 ? 54.642 121.052 79.713 1.00 133.38 455 TYR Q O 1
ATOM 865 N N . GLY C 3 81 ? 55.392 119.972 77.896 1.00 132.12 456 GLY Q N 1
ATOM 866 C CA . GLY C 3 81 ? 56.066 118.952 78.675 1.00 133.27 456 GLY Q CA 1
ATOM 867 C C . GLY C 3 81 ? 55.188 117.730 78.757 1.00 134.64 456 GLY Q C 1
ATOM 868 O O . GLY C 3 81 ? 55.515 116.724 79.400 1.00 134.09 456 GLY Q O 1
ATOM 869 N N . VAL C 3 82 ? 54.051 117.834 78.085 1.00 131.14 457 VAL Q N 1
ATOM 870 C CA . VAL C 3 82 ? 53.094 116.752 78.036 1.00 121.52 457 VAL Q CA 1
ATOM 871 C C . VAL C 3 82 ? 53.322 115.892 76.803 1.00 121.89 457 VAL Q C 1
ATOM 872 O O . VAL C 3 82 ? 53.209 116.348 75.668 1.00 118.64 457 VAL Q O 1
ATOM 876 N N . SER C 3 83 ? 53.664 114.638 77.054 1.00 127.29 458 SER Q N 1
ATOM 877 C CA . SER C 3 83 ? 53.961 113.691 76.003 1.00 130.62 458 SER Q CA 1
ATOM 878 C C . SER C 3 83 ? 52.917 112.588 76.029 1.00 131.37 458 SER Q C 1
ATOM 879 O O . SER C 3 83 ? 52.560 112.081 77.094 1.00 126.88 458 SER Q O 1
ATOM 882 N N . ILE C 3 84 ? 52.407 112.233 74.859 1.00 138.11 459 ILE Q N 1
ATOM 883 C CA . ILE C 3 84 ? 51.525 111.081 74.756 1.00 145.70 459 ILE Q CA 1
ATOM 884 C C . ILE C 3 84 ? 52.322 109.920 74.172 1.00 154.18 459 ILE Q C 1
ATOM 885 O O . ILE C 3 84 ? 52.770 109.958 73.024 1.00 159.74 459 ILE Q O 1
ATOM 890 N N . GLU C 3 85 ? 52.516 108.893 74.988 1.00 157.16 460 GLU Q N 1
ATOM 891 C CA . GLU C 3 85 ? 53.498 107.860 74.695 1.00 166.26 460 GLU Q CA 1
ATOM 892 C C . GLU C 3 85 ? 52.832 106.611 74.156 1.00 168.35 460 GLU Q C 1
ATOM 893 O O . GLU C 3 85 ? 53.086 106.178 73.032 1.00 171.76 460 GLU Q O 1
ATOM 899 N N . ASN C 3 86 ? 51.980 106.035 74.989 1.00 166.31 461 ASN Q N 1
ATOM 900 C CA . ASN C 3 86 ? 51.230 104.843 74.650 1.00 163.94 461 ASN Q CA 1
ATOM 901 C C . ASN C 3 86 ? 49.748 105.209 74.570 1.00 156.73 461 ASN Q C 1
ATOM 902 O O . ASN C 3 86 ? 49.310 106.184 75.182 1.00 148.87 461 ASN Q O 1
ATOM 907 N N . GLU C 3 87 ? 48.984 104.452 73.792 1.00 160.67 462 GLU Q N 1
ATOM 908 C CA . GLU C 3 87 ? 47.554 104.706 73.634 1.00 162.51 462 GLU Q CA 1
ATOM 909 C C . GLU C 3 87 ? 46.802 104.653 74.969 1.00 155.83 462 GLU Q C 1
ATOM 910 O O . GLU C 3 87 ? 45.710 105.210 75.098 1.00 147.75 462 GLU Q O 1
ATOM 916 N N . ASN C 3 88 ? 47.370 103.936 75.937 1.00 157.52 463 ASN Q N 1
ATOM 917 C CA . ASN C 3 88 ? 46.859 103.906 77.308 1.00 154.61 463 ASN Q CA 1
ATOM 918 C C . ASN C 3 88 ? 47.597 104.784 78.333 1.00 144.13 463 ASN Q C 1
ATOM 919 O O . ASN C 3 88 ? 47.265 104.753 79.519 1.00 142.06 463 ASN Q O 1
ATOM 924 N N . LYS C 3 89 ? 48.608 105.537 77.903 1.00 136.31 464 LYS Q N 1
ATOM 925 C CA . LYS C 3 89 ? 49.417 106.296 78.863 1.00 130.70 464 LYS Q CA 1
ATOM 926 C C . LYS C 3 89 ? 49.917 107.672 78.393 1.00 127.76 464 LYS Q C 1
ATOM 927 O O . LYS C 3 89 ? 50.453 107.806 77.289 1.00 129.88 464 LYS Q O 1
ATOM 933 N N . VAL C 3 90 ? 49.757 108.686 79.246 1.00 123.79 465 VAL Q N 1
ATOM 934 C CA . VAL C 3 90 ? 50.354 110.008 78.996 1.00 124.17 465 VAL Q CA 1
ATOM 935 C C . VAL C 3 90 ? 51.270 110.444 80.136 1.00 122.19 465 VAL Q C 1
ATOM 936 O O . VAL C 3 90 ? 50.970 110.235 81.313 1.00 120.70 465 VAL Q O 1
ATOM 940 N N . ILE C 3 91 ? 52.388 111.059 79.779 1.00 124.02 466 ILE Q N 1
ATOM 941 C CA . ILE C 3 91 ? 53.341 111.505 80.782 1.00 128.84 466 ILE Q CA 1
ATOM 942 C C . ILE C 3 91 ? 53.470 113.027 80.790 1.00 125.51 466 ILE Q C 1
ATOM 943 O O . ILE C 3 91 ? 53.618 113.662 79.747 1.00 127.08 466 ILE Q O 1
ATOM 948 N N . ILE C 3 92 ? 53.394 113.603 81.982 1.00 120.55 467 ILE Q N 1
ATOM 949 C CA . ILE C 3 92 ? 53.454 115.045 82.145 1.00 115.73 467 ILE Q CA 1
ATOM 950 C C . ILE C 3 92 ? 54.738 115.416 82.877 1.00 123.52 467 ILE Q C 1
ATOM 951 O O . ILE C 3 92 ? 54.884 115.142 84.071 1.00 126.04 467 ILE Q O 1
ATOM 956 N N . GLU C 3 93 ? 55.672 116.034 82.157 1.00 126.10 468 GLU Q N 1
ATOM 957 C CA . GLU C 3 93 ? 57.004 116.287 82.700 1.00 131.90 468 GLU Q CA 1
ATOM 958 C C . GLU C 3 93 ? 57.138 117.662 83.337 1.00 128.29 468 GLU Q C 1
ATOM 959 O O . GLU C 3 93 ? 56.851 118.678 82.711 1.00 131.23 468 GLU Q O 1
ATOM 965 N N . LEU C 3 94 ? 57.586 117.675 84.586 1.00 125.52 469 LEU Q N 1
ATOM 966 C CA . LEU C 3 94 ? 57.833 118.903 85.331 1.00 126.29 469 LEU Q CA 1
ATOM 967 C C . LEU C 3 94 ? 59.274 118.858 85.856 1.00 134.37 469 LEU Q C 1
ATOM 968 O O . LEU C 3 94 ? 59.884 117.785 85.879 1.00 138.78 469 LEU Q O 1
ATOM 973 N N . PRO C 3 95 ? 59.840 120.014 86.258 1.00 136.68 470 PRO Q N 1
ATOM 974 C CA . PRO C 3 95 ? 61.274 119.994 86.585 1.00 136.03 470 PRO Q CA 1
ATOM 975 C C . PRO C 3 95 ? 61.687 119.043 87.713 1.00 133.30 470 PRO Q C 1
ATOM 976 O O . PRO C 3 95 ? 62.653 118.307 87.522 1.00 141.11 470 PRO Q O 1
ATOM 980 N N . ASN C 3 96 ? 61.001 119.066 88.853 1.00 124.01 471 ASN Q N 1
ATOM 981 C CA . ASN C 3 96 ? 61.303 118.128 89.940 1.00 125.57 471 ASN Q CA 1
ATOM 982 C C . ASN C 3 96 ? 60.382 116.914 90.075 1.00 116.90 471 ASN Q C 1
ATOM 983 O O . ASN C 3 96 ? 60.501 116.148 91.024 1.00 115.85 471 ASN Q O 1
ATOM 988 N N . GLU C 3 97 ? 59.441 116.764 89.156 1.00 115.79 472 GLU Q N 1
ATOM 989 C CA . GLU C 3 97 ? 58.474 115.677 89.235 1.00 117.47 472 GLU Q CA 1
ATOM 990 C C . GLU C 3 97 ? 58.001 115.292 87.852 1.00 115.36 472 GLU Q C 1
ATOM 991 O O . GLU C 3 97 ? 58.161 116.052 86.906 1.00 119.65 472 GLU Q O 1
ATOM 997 N N . LYS C 3 98 ? 57.406 114.114 87.730 1.00 110.27 473 LYS Q N 1
ATOM 998 C CA . LYS C 3 98 ? 56.713 113.774 86.499 1.00 110.68 473 LYS Q CA 1
ATOM 999 C C . LYS C 3 98 ? 55.466 113.005 86.870 1.00 112.24 473 LYS Q C 1
ATOM 1000 O O . LYS C 3 98 ? 55.414 112.401 87.937 1.00 114.10 473 LYS Q O 1
ATOM 1006 N N . PHE C 3 99 ? 54.448 113.075 86.019 1.00 115.11 474 PHE Q N 1
ATOM 1007 C CA . PHE C 3 99 ? 53.183 112.396 86.269 1.00 114.22 474 PHE Q CA 1
ATOM 1008 C C . PHE C 3 99 ? 52.897 111.405 85.163 1.00 118.08 474 PHE Q C 1
ATOM 1009 O O . PHE C 3 99 ? 53.113 111.695 83.988 1.00 120.46 474 PHE Q O 1
ATOM 1017 N N . GLU C 3 100 ? 52.407 110.234 85.537 1.00 121.17 475 GLU Q N 1
ATOM 1018 C CA . GLU C 3 100 ? 51.933 109.284 84.551 1.00 123.63 475 GLU Q CA 1
ATOM 1019 C C . GLU C 3 100 ? 50.459 109.058 84.819 1.00 122.49 475 GLU Q C 1
ATOM 1020 O O . GLU C 3 100 ? 50.058 108.886 85.961 1.00 127.21 475 GLU Q O 1
ATOM 1026 N N . ILE C 3 101 ? 49.651 109.119 83.768 1.00 116.48 476 ILE Q N 1
ATOM 1027 C CA . ILE C 3 101 ? 48.246 108.754 83.846 1.00 113.86 476 ILE Q CA 1
ATOM 1028 C C . ILE C 3 101 ? 48.096 107.576 82.913 1.00 123.84 476 ILE Q C 1
ATOM 1029 O O . ILE C 3 101 ? 48.329 107.702 81.706 1.00 123.25 476 ILE Q O 1
ATOM 1034 N N . GLU C 3 102 ? 47.737 106.426 83.473 1.00 133.28 477 GLU Q N 1
ATOM 1035 C CA . GLU C 3 102 ? 47.692 105.186 82.707 1.00 140.34 477 GLU Q CA 1
ATOM 1036 C C . GLU C 3 102 ? 46.350 104.515 82.866 1.00 132.70 477 GLU Q C 1
ATOM 1037 O O . GLU C 3 102 ? 45.846 104.400 83.978 1.00 130.39 477 GLU Q O 1
ATOM 1043 N N . LEU C 3 103 ? 45.775 104.065 81.755 1.00 131.44 478 LEU Q N 1
ATOM 1044 C CA . LEU C 3 103 ? 44.571 103.238 81.796 1.00 128.07 478 LEU Q CA 1
ATOM 1045 C C . LEU C 3 103 ? 44.994 101.796 81.677 1.00 127.17 478 LEU Q C 1
ATOM 1046 O O . LEU C 3 103 ? 45.481 101.386 80.625 1.00 130.19 478 LEU Q O 1
ATOM 1051 N N . LEU C 3 104 ? 44.796 101.021 82.736 1.00 128.11 479 LEU Q N 1
ATOM 1052 C CA . LEU C 3 104 ? 45.382 99.683 82.795 1.00 137.32 479 LEU Q CA 1
ATOM 1053 C C . LEU C 3 104 ? 44.477 98.654 83.480 1.00 142.55 479 LEU Q C 1
ATOM 1054 O O . LEU C 3 104 ? 43.626 99.011 84.295 1.00 142.16 479 LEU Q O 1
ATOM 1059 N N . SER C 3 105 ? 44.661 97.376 83.152 1.00 145.95 480 SER Q N 1
ATOM 1060 C CA . SER C 3 105 ? 43.837 96.336 83.755 1.00 148.15 480 SER Q CA 1
ATOM 1061 C C . SER C 3 105 ? 44.447 95.886 85.073 1.00 154.79 480 SER Q C 1
ATOM 1062 O O . SER C 3 105 ? 45.544 96.314 85.429 1.00 158.13 480 SER Q O 1
ATOM 1065 N N . LEU C 3 106 ? 43.750 94.999 85.775 1.00 161.19 481 LEU Q N 1
ATOM 1066 C CA . LEU C 3 106 ? 44.152 94.576 87.116 1.00 168.74 481 LEU Q CA 1
ATOM 1067 C C . LEU C 3 106 ? 45.255 93.507 87.120 1.00 189.64 481 LEU Q C 1
ATOM 1068 O O . LEU C 3 106 ? 45.775 93.157 88.178 1.00 194.28 481 LEU Q O 1
ATOM 1073 N N . ASP C 3 107 ? 45.600 92.981 85.948 1.00 204.14 482 ASP Q N 1
ATOM 1074 C CA . ASP C 3 107 ? 46.648 91.968 85.863 1.00 223.47 482 ASP Q CA 1
ATOM 1075 C C . ASP C 3 107 ? 48.069 92.560 85.982 1.00 236.04 482 ASP Q C 1
ATOM 1076 O O . ASP C 3 107 ? 48.912 92.043 86.728 1.00 239.22 482 ASP Q O 1
ATOM 1081 N N . ASP C 3 108 ? 48.322 93.645 85.254 1.00 245.96 483 ASP Q N 1
ATOM 1082 C CA . ASP C 3 108 ? 49.628 94.292 85.270 1.00 249.41 483 ASP Q CA 1
ATOM 1083 C C . ASP C 3 108 ? 49.842 95.038 86.582 1.00 248.94 483 ASP Q C 1
ATOM 1084 O O . ASP C 3 108 ? 48.931 95.711 87.077 1.00 244.93 483 ASP Q O 1
ATOM 1089 N N . ASP C 3 109 ? 51.046 94.907 87.137 1.00 251.67 484 ASP Q N 1
ATOM 1090 C CA . ASP C 3 109 ? 51.430 95.581 88.379 1.00 247.66 484 ASP Q CA 1
ATOM 1091 C C . ASP C 3 109 ? 50.525 95.179 89.527 1.00 247.86 484 ASP Q C 1
ATOM 1092 O O . ASP C 3 109 ? 49.641 95.934 89.934 1.00 242.56 484 ASP Q O 1
ATOM 1097 N N . LEU C 3 118 ? 51.637 99.790 103.467 1.00 208.85 493 LEU Q N 1
ATOM 1098 C CA . LEU C 3 118 ? 52.394 100.018 102.234 1.00 207.40 493 LEU Q CA 1
ATOM 1099 C C . LEU C 3 118 ? 52.524 101.490 101.737 1.00 200.36 493 LEU Q C 1
ATOM 1100 O O . LEU C 3 118 ? 53.093 101.722 100.664 1.00 202.09 493 LEU Q O 1
ATOM 1105 N N . PRO C 3 119 ? 52.059 102.486 102.527 1.00 190.51 494 PRO Q N 1
ATOM 1106 C CA . PRO C 3 119 ? 51.779 103.790 101.910 1.00 179.59 494 PRO Q CA 1
ATOM 1107 C C . PRO C 3 119 ? 53.044 104.575 101.558 1.00 174.27 494 PRO Q C 1
ATOM 1108 O O . PRO C 3 119 ? 54.137 104.188 101.986 1.00 181.33 494 PRO Q O 1
ATOM 1112 N N . LYS C 3 120 ? 52.905 105.629 100.755 1.00 160.66 495 LYS Q N 1
ATOM 1113 C CA . LYS C 3 120 ? 54.034 106.521 100.488 1.00 159.01 495 LYS Q CA 1
ATOM 1114 C C . LYS C 3 120 ? 53.678 108.004 100.282 1.00 157.62 495 LYS Q C 1
ATOM 1115 O O . LYS C 3 120 ? 52.505 108.384 100.261 1.00 156.54 495 LYS Q O 1
ATOM 1121 N N . ILE C 3 121 ? 54.717 108.821 100.110 1.00 156.54 496 ILE Q N 1
ATOM 1122 C CA . ILE C 3 121 ? 54.625 110.280 100.191 1.00 150.61 496 ILE Q CA 1
ATOM 1123 C C . ILE C 3 121 ? 53.535 110.909 99.332 1.00 148.65 496 ILE Q C 1
ATOM 1124 O O . ILE C 3 121 ? 52.727 111.703 99.817 1.00 151.04 496 ILE Q O 1
ATOM 1129 N N . ASN C 3 122 ? 53.548 110.581 98.048 1.00 142.94 497 ASN Q N 1
ATOM 1130 C CA . ASN C 3 122 ? 52.667 111.222 97.085 1.00 136.13 497 ASN Q CA 1
ATOM 1131 C C . ASN C 3 122 ? 51.382 110.455 96.744 1.00 137.10 497 ASN Q C 1
ATOM 1132 O O . ASN C 3 122 ? 50.647 110.845 95.835 1.00 137.45 497 ASN Q O 1
ATOM 1137 N N . ASP C 3 123 ? 51.132 109.353 97.449 1.00 138.10 498 ASP Q N 1
ATOM 1138 C CA . ASP C 3 123 ? 49.897 108.596 97.269 1.00 139.25 498 ASP Q CA 1
ATOM 1139 C C . ASP C 3 123 ? 48.675 109.505 97.380 1.00 137.15 498 ASP Q C 1
ATOM 1140 O O . ASP C 3 123 ? 47.752 109.430 96.565 1.00 137.10 498 ASP Q O 1
ATOM 1145 N N . LYS C 3 124 ? 48.684 110.370 98.386 1.00 135.53 499 LYS Q N 1
ATOM 1146 C CA . LYS C 3 124 ? 47.582 111.294 98.618 1.00 136.62 499 LYS Q CA 1
ATOM 1147 C C . LYS C 3 124 ? 47.380 112.245 97.434 1.00 133.82 499 LYS Q C 1
ATOM 1148 O O . LYS C 3 124 ? 46.248 112.530 97.032 1.00 130.54 499 LYS Q O 1
ATOM 1154 N N . ARG C 3 125 ? 48.486 112.733 96.880 1.00 129.39 500 ARG Q N 1
ATOM 1155 C CA . ARG C 3 125 ? 48.428 113.664 95.762 1.00 121.46 500 ARG Q CA 1
ATOM 1156 C C . ARG C 3 125 ? 47.991 112.971 94.483 1.00 122.99 500 ARG Q C 1
ATOM 1157 O O . ARG C 3 125 ? 47.256 113.551 93.682 1.00 129.01 500 ARG Q O 1
ATOM 1165 N N . ALA C 3 126 ? 48.435 111.732 94.292 1.00 119.57 501 ALA Q N 1
ATOM 1166 C CA . ALA C 3 126 ? 48.008 110.947 93.137 1.00 119.14 501 ALA Q CA 1
ATOM 1167 C C . ALA C 3 126 ? 46.509 110.672 93.191 1.00 121.68 501 ALA Q C 1
ATOM 1168 O O . ALA C 3 126 ? 45.829 110.719 92.171 1.00 123.52 501 ALA Q O 1
ATOM 1170 N N . ASN C 3 127 ? 45.997 110.392 94.384 1.00 122.33 502 ASN Q N 1
ATOM 1171 C CA . ASN C 3 127 ? 44.568 110.191 94.566 1.00 124.02 502 ASN Q CA 1
ATOM 1172 C C . ASN C 3 127 ? 43.768 111.458 94.291 1.00 125.27 502 ASN Q C 1
ATOM 1173 O O . ASN C 3 127 ? 42.652 111.406 93.773 1.00 129.40 502 ASN Q O 1
ATOM 1178 N N . LEU C 3 128 ? 44.336 112.602 94.648 1.00 121.15 503 LEU Q N 1
ATOM 1179 C CA . LEU C 3 128 ? 43.646 113.865 94.441 1.00 116.89 503 LEU Q CA 1
ATOM 1180 C C . LEU C 3 128 ? 43.607 114.219 92.964 1.00 114.61 503 LEU Q C 1
ATOM 1181 O O . LEU C 3 128 ? 42.579 114.652 92.447 1.00 117.18 503 LEU Q O 1
ATOM 1194 N N . LEU C 3 130 ? 43.693 112.204 90.574 1.00 119.80 505 LEU Q N 1
ATOM 1195 C CA . LEU C 3 130 ? 42.729 111.259 90.013 1.00 117.98 505 LEU Q CA 1
ATOM 1196 C C . LEU C 3 130 ? 41.261 111.689 90.162 1.00 115.39 505 LEU Q C 1
ATOM 1197 O O . LEU C 3 130 ? 40.522 111.713 89.181 1.00 117.17 505 LEU Q O 1
ATOM 1202 N N . VAL C 3 131 ? 40.838 112.011 91.381 1.00 111.90 506 VAL Q N 1
ATOM 1203 C CA . VAL C 3 131 ? 39.469 112.465 91.613 1.00 115.52 506 VAL Q CA 1
ATOM 1204 C C . VAL C 3 131 ? 39.181 113.749 90.848 1.00 116.67 506 VAL Q C 1
ATOM 1205 O O . VAL C 3 131 ? 38.126 113.893 90.226 1.00 118.37 506 VAL Q O 1
ATOM 1217 N N . LEU C 3 133 ? 40.562 114.650 88.103 1.00 105.86 508 LEU Q N 1
ATOM 1218 C CA . LEU C 3 133 ? 40.435 114.322 86.684 1.00 103.04 508 LEU Q CA 1
ATOM 1219 C C . LEU C 3 133 ? 38.998 113.976 86.338 1.00 108.55 508 LEU Q C 1
ATOM 1220 O O . LEU C 3 133 ? 38.405 114.619 85.475 1.00 115.62 508 LEU Q O 1
ATOM 1225 N N . ARG C 3 134 ? 38.443 112.976 87.027 1.00 108.32 509 ARG Q N 1
ATOM 1226 C CA . ARG C 3 134 ? 37.043 112.564 86.855 1.00 111.11 509 ARG Q CA 1
ATOM 1227 C C . ARG C 3 134 ? 36.050 113.727 86.984 1.00 114.57 509 ARG Q C 1
ATOM 1228 O O . ARG C 3 134 ? 35.129 113.883 86.167 1.00 113.35 509 ARG Q O 1
ATOM 1236 N N . LEU C 3 135 ? 36.241 114.530 88.025 1.00 111.56 510 LEU Q N 1
ATOM 1237 C CA . LEU C 3 135 ? 35.411 115.697 88.261 1.00 109.47 510 LEU Q CA 1
ATOM 1238 C C . LEU C 3 135 ? 35.440 116.648 87.069 1.00 111.37 510 LEU Q C 1
ATOM 1239 O O . LEU C 3 135 ? 34.428 117.268 86.729 1.00 115.23 510 LEU Q O 1
ATOM 1244 N N . LEU C 3 136 ? 36.592 116.764 86.425 1.00 104.79 511 LEU Q N 1
ATOM 1245 C CA . LEU C 3 136 ? 36.685 117.674 85.297 1.00 107.90 511 LEU Q CA 1
ATOM 1246 C C . LEU C 3 136 ? 35.830 117.190 84.129 1.00 112.87 511 LEU Q C 1
ATOM 1247 O O . LEU C 3 136 ? 35.179 118.001 83.458 1.00 112.14 511 LEU Q O 1
ATOM 1252 N N . LEU C 3 137 ? 35.806 115.872 83.922 1.00 110.11 512 LEU Q N 1
ATOM 1253 C CA . LEU C 3 137 ? 34.963 115.275 82.893 1.00 106.76 512 LEU Q CA 1
ATOM 1254 C C . LEU C 3 137 ? 33.473 115.502 83.179 1.00 110.71 512 LEU Q C 1
ATOM 1255 O O . LEU C 3 137 ? 32.682 115.792 82.268 1.00 106.47 512 LEU Q O 1
ATOM 1260 N N . VAL C 3 138 ? 33.099 115.363 84.448 1.00 111.15 513 VAL Q N 1
ATOM 1261 C CA . VAL C 3 138 ? 31.722 115.592 84.871 1.00 107.22 513 VAL Q CA 1
ATOM 1262 C C . VAL C 3 138 ? 31.283 117.000 84.506 1.00 107.32 513 VAL Q C 1
ATOM 1263 O O . VAL C 3 138 ? 30.202 117.188 83.960 1.00 110.42 513 VAL Q O 1
ATOM 1267 N N . VAL C 3 139 ? 32.131 117.984 84.800 1.00 104.89 514 VAL Q N 1
ATOM 1268 C CA . VAL C 3 139 ? 31.822 119.365 84.449 1.00 102.54 514 VAL Q CA 1
ATOM 1269 C C . VAL C 3 139 ? 31.659 119.505 82.932 1.00 104.88 514 VAL Q C 1
ATOM 1270 O O . VAL C 3 139 ? 30.773 120.215 82.448 1.00 105.26 514 VAL Q O 1
ATOM 1274 N N . ILE C 3 140 ? 32.504 118.808 82.183 1.00 103.99 515 ILE Q N 1
ATOM 1275 C CA . ILE C 3 140 ? 32.373 118.794 80.736 1.00 104.90 515 ILE Q CA 1
ATOM 1276 C C . ILE C 3 140 ? 30.995 118.256 80.350 1.00 111.61 515 ILE Q C 1
ATOM 1277 O O . ILE C 3 140 ? 30.329 118.804 79.478 1.00 115.11 515 ILE Q O 1
ATOM 1282 N N . PHE C 3 141 ? 30.554 117.205 81.028 1.00 116.01 516 PHE Q N 1
ATOM 1283 C CA . PHE C 3 141 ? 29.222 116.657 80.780 1.00 122.07 516 PHE Q CA 1
ATOM 1284 C C . PHE C 3 141 ? 28.127 117.670 81.115 1.00 122.03 516 PHE Q C 1
ATOM 1285 O O . PHE C 3 141 ? 27.134 117.782 80.397 1.00 123.93 516 PHE Q O 1
ATOM 1293 N N . LYS C 3 142 ? 28.313 118.407 82.205 1.00 119.87 517 LYS Q N 1
ATOM 1294 C CA . LYS C 3 142 ? 27.353 119.429 82.605 1.00 122.68 517 LYS Q CA 1
ATOM 1295 C C . LYS C 3 142 ? 27.264 120.515 81.542 1.00 128.61 517 LYS Q C 1
ATOM 1296 O O . LYS C 3 142 ? 26.186 121.029 81.238 1.00 134.07 517 LYS Q O 1
ATOM 1302 N N . LYS C 3 143 ? 28.408 120.858 80.969 1.00 125.59 518 LYS Q N 1
ATOM 1303 C CA . LYS C 3 143 ? 28.456 121.918 79.979 1.00 123.52 518 LYS Q CA 1
ATOM 1304 C C . LYS C 3 143 ? 27.781 121.531 78.664 1.00 126.56 518 LYS Q C 1
ATOM 1305 O O . LYS C 3 143 ? 27.024 122.327 78.104 1.00 132.32 518 LYS Q O 1
ATOM 1311 N N . THR C 3 144 ? 28.049 120.319 78.178 1.00 121.05 519 THR Q N 1
ATOM 1312 C CA . THR C 3 144 ? 27.464 119.856 76.923 1.00 118.93 519 THR Q CA 1
ATOM 1313 C C . THR C 3 144 ? 25.961 119.844 77.064 1.00 115.46 519 THR Q C 1
ATOM 1314 O O . THR C 3 144 ? 25.242 120.352 76.210 1.00 121.19 519 THR Q O 1
ATOM 1318 N N . LEU C 3 145 ? 25.495 119.271 78.163 1.00 112.16 520 LEU Q N 1
ATOM 1319 C CA . LEU C 3 145 ? 24.075 119.195 78.441 1.00 115.39 520 LEU Q CA 1
ATOM 1320 C C . LEU C 3 145 ? 23.449 120.590 78.471 1.00 123.88 520 LEU Q C 1
ATOM 1321 O O . LEU C 3 145 ? 22.432 120.831 77.815 1.00 127.91 520 LEU Q O 1
ATOM 1326 N N . ARG C 3 146 ? 24.070 121.506 79.216 1.00 121.82 521 ARG Q N 1
ATOM 1327 C CA . ARG C 3 146 ? 23.619 122.896 79.274 1.00 119.50 521 ARG Q CA 1
ATOM 1328 C C . ARG C 3 146 ? 23.632 123.531 77.893 1.00 114.42 521 ARG Q C 1
ATOM 1329 O O . ARG C 3 146 ? 22.714 124.249 77.530 1.00 113.40 521 ARG Q O 1
ATOM 1337 N N . SER C 3 147 ? 24.687 123.263 77.134 1.00 111.94 522 SER Q N 1
ATOM 1338 C CA . SER C 3 147 ? 24.798 123.752 75.771 1.00 120.29 522 SER Q CA 1
ATOM 1339 C C . SER C 3 147 ? 23.637 123.255 74.928 1.00 129.78 522 SER Q C 1
ATOM 1340 O O . SER C 3 147 ? 23.200 123.932 74.005 1.00 133.51 522 SER Q O 1
ATOM 1343 N N . ARG C 3 148 ? 23.159 122.055 75.242 1.00 137.39 523 ARG Q N 1
ATOM 1344 C CA . ARG C 3 148 ? 22.013 121.462 74.560 1.00 146.67 523 ARG Q CA 1
ATOM 1345 C C . ARG C 3 148 ? 20.668 121.959 75.090 1.00 147.34 523 ARG Q C 1
ATOM 1346 O O . ARG C 3 148 ? 19.697 122.079 74.341 1.00 150.17 523 ARG Q O 1
ATOM 1354 N N . ILE C 3 149 ? 20.593 122.214 76.390 1.00 145.46 524 ILE Q N 1
ATOM 1355 C CA . ILE C 3 149 ? 19.321 122.601 76.978 1.00 149.27 524 ILE Q CA 1
ATOM 1356 C C . ILE C 3 149 ? 18.938 123.965 76.471 1.00 161.33 524 ILE Q C 1
ATOM 1357 O O . ILE C 3 149 ? 17.855 124.156 75.928 1.00 169.16 524 ILE Q O 1
ATOM 1362 N N . SER C 3 150 ? 19.851 124.911 76.630 1.00 170.17 525 SER Q N 1
ATOM 1363 C CA . SER C 3 150 ? 19.508 126.307 76.452 1.00 185.62 525 SER Q CA 1
ATOM 1364 C C . SER C 3 150 ? 19.410 126.715 74.986 1.00 199.12 525 SER Q C 1
ATOM 1365 O O . SER C 3 150 ? 18.312 126.918 74.459 1.00 206.91 525 SER Q O 1
ATOM 1368 N N . SER C 3 151 ? 20.560 126.826 74.331 1.00 201.27 526 SER Q N 1
ATOM 1369 C CA . SER C 3 151 ? 20.623 127.434 73.000 1.00 210.64 526 SER Q CA 1
ATOM 1370 C C . SER C 3 151 ? 20.057 126.679 71.783 1.00 218.84 526 SER Q C 1
ATOM 1371 O O . SER C 3 151 ? 19.205 127.210 71.067 1.00 227.64 526 SER Q O 1
ATOM 1374 N N . PRO C 3 152 ? 20.517 125.436 71.558 1.00 214.18 527 PRO Q N 1
ATOM 1375 C CA . PRO C 3 152 ? 20.570 124.925 70.186 1.00 215.82 527 PRO Q CA 1
ATOM 1376 C C . PRO C 3 152 ? 19.224 124.708 69.507 1.00 223.31 527 PRO Q C 1
ATOM 1377 O O . PRO C 3 152 ? 19.116 125.064 68.332 1.00 228.93 527 PRO Q O 1
ATOM 1381 N N . HIS C 3 153 ? 18.236 124.169 70.224 1.00 222.78 528 HIS Q N 1
ATOM 1382 C CA . HIS C 3 153 ? 17.009 123.678 69.599 1.00 224.10 528 HIS Q CA 1
ATOM 1383 C C . HIS C 3 153 ? 17.460 122.714 68.508 1.00 218.64 528 HIS Q C 1
ATOM 1384 O O . HIS C 3 153 ? 17.080 122.830 67.342 1.00 217.84 528 HIS Q O 1
ATOM 1391 N N . GLY C 3 154 ? 18.280 121.755 68.922 1.00 214.47 529 GLY Q N 1
ATOM 1392 C CA . GLY C 3 154 ? 19.273 121.168 68.049 1.00 215.05 529 GLY Q CA 1
ATOM 1393 C C . GLY C 3 154 ? 20.378 120.559 68.893 1.00 211.94 529 GLY Q C 1
ATOM 1394 O O . GLY C 3 154 ? 20.136 120.109 70.013 1.00 209.46 529 GLY Q O 1
ATOM 1395 N N . LEU C 3 155 ? 21.596 120.551 68.360 1.00 211.35 530 LEU Q N 1
ATOM 1396 C CA . LEU C 3 155 ? 22.686 119.762 68.927 1.00 208.13 530 LEU Q CA 1
ATOM 1397 C C . LEU C 3 155 ? 23.851 120.606 69.441 1.00 207.62 530 LEU Q C 1
ATOM 1398 O O . LEU C 3 155 ? 23.959 121.792 69.144 1.00 211.80 530 LEU Q O 1
ATOM 1403 N N . ILE C 3 156 ? 24.698 119.969 70.246 1.00 202.78 531 ILE Q N 1
ATOM 1404 C CA . ILE C 3 156 ? 25.850 120.597 70.890 1.00 195.61 531 ILE Q CA 1
ATOM 1405 C C . ILE C 3 156 ? 26.867 121.123 69.891 1.00 192.26 531 ILE Q C 1
ATOM 1406 O O . ILE C 3 156 ? 26.930 120.657 68.754 1.00 194.28 531 ILE Q O 1
ATOM 1411 N N . ASN C 3 157 ? 27.666 122.095 70.320 1.00 188.46 532 ASN Q N 1
ATOM 1412 C CA . ASN C 3 157 ? 28.883 122.441 69.592 1.00 187.43 532 ASN Q CA 1
ATOM 1413 C C . ASN C 3 157 ? 30.058 122.655 70.538 1.00 182.09 532 ASN Q C 1
ATOM 1414 O O . ASN C 3 157 ? 30.009 123.521 71.414 1.00 179.96 532 ASN Q O 1
ATOM 1419 N N . LEU C 3 158 ? 31.112 121.863 70.355 1.00 180.49 533 LEU Q N 1
ATOM 1420 C CA . LEU C 3 158 ? 32.259 121.889 71.262 1.00 177.35 533 LEU Q CA 1
ATOM 1421 C C . LEU C 3 158 ? 33.606 121.994 70.555 1.00 179.10 533 LEU Q C 1
ATOM 1422 O O . LEU C 3 158 ? 33.756 121.574 69.407 1.00 186.08 533 LEU Q O 1
ATOM 1427 N N . ASN C 3 159 ? 34.588 122.538 71.268 1.00 172.03 534 ASN Q N 1
ATOM 1428 C CA . ASN C 3 159 ? 35.960 122.591 70.788 1.00 171.40 534 ASN Q CA 1
ATOM 1429 C C . ASN C 3 159 ? 36.900 121.957 71.799 1.00 161.47 534 ASN Q C 1
ATOM 1430 O O . ASN C 3 159 ? 36.728 122.114 73.011 1.00 156.08 534 ASN Q O 1
ATOM 1435 N N . VAL C 3 160 ? 37.897 121.237 71.299 1.00 157.18 535 VAL Q N 1
ATOM 1436 C CA . VAL C 3 160 ? 38.937 120.693 72.159 1.00 146.45 535 VAL Q CA 1
ATOM 1437 C C . VAL C 3 160 ? 39.675 121.842 72.847 1.00 145.41 535 VAL Q C 1
ATOM 1438 O O . VAL C 3 160 ? 39.765 121.883 74.067 1.00 143.62 535 VAL Q O 1
ATOM 1442 N N . ASP C 3 161 ? 40.174 122.793 72.060 1.00 146.5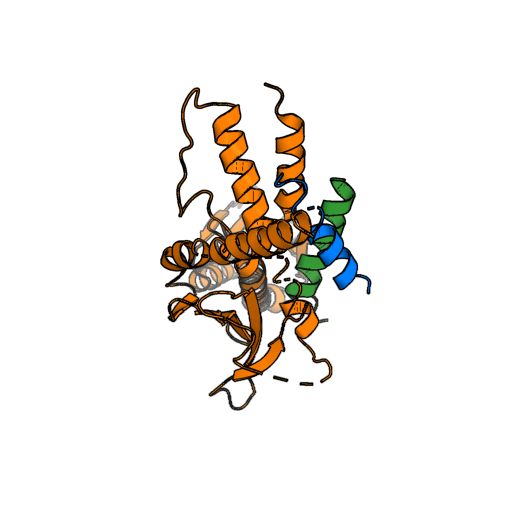3 536 ASP Q N 1
ATOM 1443 C CA . ASP C 3 161 ? 40.870 123.953 72.612 1.00 143.47 536 ASP Q CA 1
ATOM 1444 C C . ASP C 3 161 ? 40.039 124.687 73.670 1.00 135.81 536 ASP Q C 1
ATOM 1445 O O . ASP C 3 161 ? 40.558 125.099 74.709 1.00 130.85 536 ASP Q O 1
ATOM 1450 N N . ASP C 3 162 ? 38.744 124.824 73.413 1.00 134.61 537 ASP Q N 1
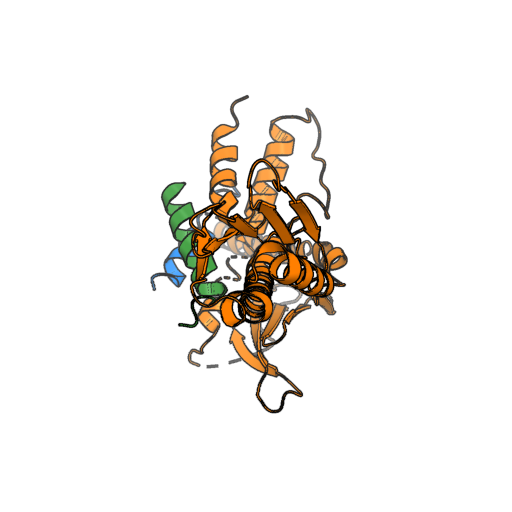ATOM 1451 C CA . ASP C 3 162 ? 37.892 125.669 74.239 1.00 133.45 537 ASP Q CA 1
ATOM 1452 C C . ASP C 3 162 ? 37.373 125.009 75.513 1.00 128.28 537 ASP Q C 1
ATOM 1453 O O . ASP C 3 162 ? 37.803 125.349 76.611 1.00 126.23 537 ASP Q O 1
ATOM 1458 N N . ASP C 3 163 ? 36.424 124.092 75.362 1.00 133.25 538 ASP Q N 1
ATOM 1459 C CA . ASP C 3 163 ? 35.689 123.528 76.505 1.00 135.66 538 ASP Q CA 1
ATOM 1460 C C . ASP C 3 163 ? 36.100 122.138 77.039 1.00 132.83 538 ASP Q C 1
ATOM 1461 O O . ASP C 3 163 ? 35.458 121.607 77.950 1.00 131.21 538 ASP Q O 1
ATOM 1466 N N . ILE C 3 164 ? 37.156 121.553 76.489 1.00 131.84 539 ILE Q N 1
ATOM 1467 C CA . ILE C 3 164 ? 37.579 120.206 76.898 1.00 131.34 539 ILE Q CA 1
ATOM 1468 C C . ILE C 3 164 ? 38.574 120.134 78.087 1.00 122.15 539 ILE Q C 1
ATOM 1469 O O . ILE C 3 164 ? 39.136 119.075 78.373 1.00 128.43 539 ILE Q O 1
ATOM 1474 N N . LEU C 3 165 ? 38.797 121.256 78.769 1.00 112.81 540 LEU Q N 1
ATOM 1475 C CA . LEU C 3 165 ? 39.843 121.343 79.790 1.00 107.84 540 LEU Q CA 1
ATOM 1476 C C . LEU C 3 165 ? 39.781 120.292 80.911 1.00 106.63 540 LEU Q C 1
ATOM 1477 O O . LEU C 3 165 ? 38.879 120.311 81.744 1.00 109.44 540 LEU Q O 1
ATOM 1482 N N . ILE C 3 166 ? 40.815 119.453 80.972 1.00 104.46 541 ILE Q N 1
ATOM 1483 C CA . ILE C 3 166 ? 40.995 118.419 81.996 1.00 101.50 541 ILE Q CA 1
ATOM 1484 C C . ILE C 3 166 ? 42.428 118.475 82.541 1.00 104.20 541 ILE Q C 1
ATOM 1485 O O . ILE C 3 166 ? 42.653 118.662 83.737 1.00 110.92 541 ILE Q O 1
ATOM 1490 N N . ILE C 3 167 ? 43.403 118.260 81.667 1.00 126.98 542 ILE Q N 1
ATOM 1491 C CA . ILE C 3 167 ? 44.784 118.351 82.096 1.00 108.86 542 ILE Q CA 1
ATOM 1492 C C . ILE C 3 167 ? 45.169 119.787 82.432 1.00 112.25 542 ILE Q C 1
ATOM 1493 O O . ILE C 3 167 ? 45.718 120.054 83.501 1.00 111.99 542 ILE Q O 1
ATOM 1498 N N . ARG C 3 168 ? 44.868 120.713 81.526 1.00 108.46 543 ARG Q N 1
ATOM 1499 C CA . ARG C 3 168 ? 45.229 122.127 81.700 1.00 101.07 543 ARG Q CA 1
ATOM 1500 C C . ARG C 3 168 ? 44.921 122.759 83.069 1.00 105.47 543 ARG Q C 1
ATOM 1501 O O . ARG C 3 168 ? 45.823 123.297 83.701 1.00 98.24 543 ARG Q O 1
ATOM 1509 N N . PRO C 3 169 ? 43.660 122.688 83.540 1.00 105.38 544 PRO Q N 1
ATOM 1510 C CA . PRO C 3 169 ? 43.397 123.312 84.845 1.00 103.88 544 PRO Q CA 1
ATOM 1511 C C . PRO C 3 169 ? 44.261 122.727 85.962 1.00 106.79 544 PRO Q C 1
ATOM 1512 O O . PRO C 3 169 ? 44.805 123.482 86.766 1.00 106.82 544 PRO Q O 1
ATOM 1516 N N . ILE C 3 170 ? 44.387 121.404 86.006 1.00 107.22 545 ILE Q N 1
ATOM 1517 C CA . ILE C 3 170 ? 45.186 120.757 87.044 1.00 111.56 545 ILE Q CA 1
ATOM 1518 C C . ILE C 3 170 ? 46.676 121.087 86.920 1.00 117.09 545 ILE Q C 1
ATOM 1519 O O . ILE C 3 170 ? 47.304 121.568 87.868 1.00 119.95 545 ILE Q O 1
ATOM 1524 N N . LEU C 3 171 ? 47.233 120.815 85.745 1.00 115.56 546 LEU Q N 1
ATOM 1525 C CA . LEU C 3 171 ? 48.643 121.048 85.475 1.00 112.78 546 LEU Q CA 1
ATOM 1526 C C . LEU C 3 171 ? 49.006 122.517 85.657 1.00 114.08 546 LEU Q C 1
ATOM 1527 O O . LEU C 3 171 ? 50.015 122.840 86.278 1.00 118.15 546 LEU Q O 1
ATOM 1532 N N . GLY C 3 172 ? 48.166 123.394 85.111 1.00 111.89 547 GLY Q N 1
ATOM 1533 C CA . GLY C 3 172 ? 48.332 124.828 85.239 1.00 103.86 547 GLY Q CA 1
ATOM 1534 C C . GLY C 3 172 ? 48.535 125.312 86.663 1.00 98.42 547 GLY Q C 1
ATOM 1535 O O . GLY C 3 172 ? 49.364 126.185 86.898 1.00 93.93 547 GLY Q O 1
ATOM 1536 N N . LYS C 3 173 ? 47.785 124.759 87.612 1.00 99.85 548 LYS Q N 1
ATOM 1537 C CA . LYS C 3 173 ? 47.955 125.131 89.014 1.00 107.45 548 LYS Q CA 1
ATOM 1538 C C . LYS C 3 173 ? 49.420 124.975 89.425 1.00 109.15 548 LYS Q C 1
ATOM 1539 O O . LYS C 3 173 ? 49.993 125.867 90.053 1.00 108.23 548 LYS Q O 1
ATOM 1545 N N . VAL C 3 174 ? 50.024 123.852 89.043 1.00 109.91 549 VAL Q N 1
ATOM 1546 C CA . VAL C 3 174 ? 51.423 123.585 89.376 1.00 113.87 549 VAL Q CA 1
ATOM 1547 C C . VAL C 3 174 ? 52.400 124.500 88.637 1.00 108.50 549 VAL Q C 1
ATOM 1548 O O . VAL C 3 174 ? 53.293 125.097 89.246 1.00 106.38 549 VAL Q O 1
ATOM 1552 N N . ARG C 3 175 ? 52.240 124.590 87.322 1.00 103.44 550 ARG Q N 1
ATOM 1553 C CA . ARG C 3 175 ? 53.140 125.387 86.503 1.00 101.02 550 ARG Q CA 1
ATOM 1554 C C . ARG C 3 175 ? 53.129 126.843 86.930 1.00 106.00 550 ARG Q C 1
ATOM 1555 O O . ARG C 3 175 ? 54.152 127.520 86.898 1.00 109.24 550 ARG Q O 1
ATOM 1563 N N . PHE C 3 176 ? 51.954 127.318 87.321 1.00 109.37 551 PHE Q N 1
ATOM 1564 C CA . PHE C 3 176 ? 51.804 128.681 87.798 1.00 104.62 551 PHE Q CA 1
ATOM 1565 C C . PHE C 3 176 ? 52.633 128.868 89.064 1.00 99.67 551 PHE Q C 1
ATOM 1566 O O . PHE C 3 176 ? 53.416 129.814 89.162 1.00 100.57 551 PHE Q O 1
ATOM 1574 N N . ALA C 3 177 ? 52.492 127.951 90.017 1.00 94.76 552 ALA Q N 1
ATOM 1575 C CA . ALA C 3 177 ? 53.315 128.004 91.223 1.00 96.19 552 ALA Q CA 1
ATOM 1576 C C . ALA C 3 177 ? 54.819 128.117 90.904 1.00 101.66 552 ALA Q C 1
ATOM 1577 O O . ALA C 3 177 ? 55.528 128.917 91.526 1.00 106.87 552 ALA Q O 1
ATOM 1579 N N . ASN C 3 178 ? 55.299 127.337 89.935 1.00 101.20 553 ASN Q N 1
ATOM 1580 C CA . ASN C 3 178 ? 56.693 127.447 89.500 1.00 104.17 553 ASN Q CA 1
ATOM 1581 C C . ASN C 3 178 ? 56.968 128.846 88.992 1.00 104.36 553 ASN Q C 1
ATOM 1582 O O . ASN C 3 178 ? 57.898 129.514 89.431 1.00 109.37 553 ASN Q O 1
ATOM 1587 N N . TYR C 3 179 ? 56.143 129.275 88.050 1.00 100.38 554 TYR Q N 1
ATOM 1588 C CA . TYR C 3 179 ? 56.276 130.581 87.439 1.00 98.15 554 TYR Q CA 1
ATOM 1589 C C . TYR C 3 179 ? 56.329 131.682 88.497 1.00 100.33 554 TYR Q C 1
ATOM 1590 O O . TYR C 3 179 ? 57.145 132.606 88.407 1.00 101.74 554 TYR Q O 1
ATOM 1599 N N . LYS C 3 180 ? 55.466 131.571 89.505 1.00 96.02 555 LYS Q N 1
ATOM 1600 C CA . LYS C 3 180 ? 55.379 132.590 90.544 1.00 94.33 555 LYS Q CA 1
ATOM 1601 C C . LYS C 3 180 ? 56.648 132.600 91.380 1.00 103.52 555 LYS Q C 1
ATOM 1602 O O . LYS C 3 180 ? 57.047 133.631 91.917 1.00 111.72 555 LYS Q O 1
ATOM 1608 N N . LEU C 3 181 ? 57.283 131.440 91.481 1.00 102.20 556 LEU Q N 1
ATOM 1609 C CA . LEU C 3 181 ? 58.506 131.311 92.245 1.00 107.00 556 LEU Q CA 1
ATOM 1610 C C . LEU C 3 181 ? 59.660 132.055 91.579 1.00 102.27 556 LEU Q C 1
ATOM 1611 O O . LEU C 3 181 ? 60.375 132.811 92.224 1.00 100.69 556 LEU Q O 1
ATOM 1616 N N . LEU C 3 182 ? 59.839 131.819 90.285 1.00 101.92 557 LEU Q N 1
ATOM 1617 C CA . LEU C 3 182 ? 60.893 132.461 89.516 1.00 103.82 557 LEU Q CA 1
ATOM 1618 C C . LEU C 3 182 ? 60.680 133.961 89.529 1.00 105.17 557 LEU Q C 1
ATOM 1619 O O . LEU C 3 182 ? 61.624 134.733 89.667 1.00 107.72 557 LEU Q O 1
ATOM 1624 N N . LEU C 3 183 ? 59.426 134.369 89.379 1.00 107.39 558 LEU Q N 1
ATOM 1625 C CA . LEU C 3 183 ? 59.089 135.784 89.368 1.00 109.24 558 LEU Q CA 1
ATOM 1626 C C . LEU C 3 183 ? 59.522 136.478 90.661 1.00 106.69 558 LEU Q C 1
ATOM 1627 O O . LEU C 3 183 ? 60.082 137.581 90.633 1.00 106.43 558 LEU Q O 1
ATOM 1632 N N . LYS C 3 184 ? 59.268 135.824 91.788 1.00 99.70 559 LYS Q N 1
ATOM 1633 C CA . LYS C 3 184 ? 59.661 136.370 93.072 1.00 99.09 559 LYS Q CA 1
ATOM 1634 C C . LYS C 3 184 ? 61.183 136.407 93.219 1.00 110.15 559 LYS Q C 1
ATOM 1635 O O . LYS C 3 184 ? 61.730 137.294 93.877 1.00 117.31 559 LYS Q O 1
ATOM 1641 N N . LYS C 3 185 ? 61.864 135.444 92.605 1.00 113.92 560 LYS Q N 1
ATOM 1642 C CA . LYS C 3 185 ? 63.322 135.419 92.606 1.00 117.09 560 LYS Q CA 1
ATOM 1643 C C . LYS C 3 185 ? 63.847 136.630 91.831 1.00 111.74 560 LYS Q C 1
ATOM 1644 O O . LYS C 3 185 ? 64.639 137.425 92.344 1.00 109.55 560 LYS Q O 1
ATOM 1650 N N . ILE C 3 186 ? 63.381 136.767 90.596 1.00 103.77 561 ILE Q N 1
ATOM 1651 C CA . ILE C 3 186 ? 63.696 137.922 89.779 1.00 100.84 561 ILE Q CA 1
ATOM 1652 C C . ILE C 3 186 ? 63.468 139.228 90.535 1.00 105.25 561 ILE Q C 1
ATOM 1653 O O . ILE C 3 186 ? 64.323 140.109 90.527 1.00 115.22 561 ILE Q O 1
ATOM 1658 N N . ILE C 3 187 ? 62.321 139.349 91.194 1.00 100.91 562 ILE Q N 1
ATOM 1659 C CA . ILE C 3 187 ? 61.999 140.568 91.926 1.00 99.72 562 ILE Q CA 1
ATOM 1660 C C . ILE C 3 187 ? 62.988 140.813 93.066 1.00 108.93 562 ILE Q C 1
ATOM 1661 O O . ILE C 3 187 ? 63.421 141.950 93.288 1.00 116.71 562 ILE Q O 1
ATOM 1666 N N . LYS C 3 188 ? 63.355 139.754 93.782 1.00 105.59 563 LYS Q N 1
ATOM 1667 C CA . LYS C 3 188 ? 64.327 139.899 94.859 1.00 105.28 563 LYS Q CA 1
ATOM 1668 C C . LYS C 3 188 ? 65.643 140.438 94.317 1.00 107.42 563 LYS Q C 1
ATOM 1669 O O . LYS C 3 188 ? 66.190 141.413 94.836 1.00 105.33 563 LYS Q O 1
ATOM 1675 N N . ASP C 3 189 ? 66.135 139.802 93.258 1.00 112.08 564 ASP Q N 1
ATOM 1676 C CA . ASP C 3 189 ? 67.417 140.165 92.672 1.00 117.05 564 ASP Q CA 1
ATOM 1677 C C . ASP C 3 189 ? 67.421 141.589 92.177 1.00 114.02 564 ASP Q C 1
ATOM 1678 O O . ASP C 3 189 ? 68.216 142.422 92.615 1.00 123.88 564 ASP Q O 1
ATOM 1683 N N . TYR C 3 190 ? 66.514 141.868 91.264 1.00 100.79 565 TYR Q N 1
ATOM 1684 C CA . TYR C 3 190 ? 66.534 143.134 90.579 1.00 104.48 565 TYR Q CA 1
ATOM 1685 C C . TYR C 3 190 ? 66.041 144.298 91.421 1.00 110.95 565 TYR Q C 1
ATOM 1686 O O . TYR C 3 190 ? 66.450 145.441 91.209 1.00 116.14 565 TYR Q O 1
ATOM 1695 N N . VAL C 3 191 ? 65.173 144.014 92.383 1.00 110.85 566 VAL Q N 1
ATOM 1696 C CA . VAL C 3 191 ? 64.501 145.091 93.096 1.00 111.61 566 VAL Q CA 1
ATOM 1697 C C . VAL C 3 191 ? 64.774 145.085 94.596 1.00 112.54 566 VAL Q C 1
ATOM 1698 O O . VAL C 3 191 ? 65.365 146.029 95.126 1.00 114.46 566 VAL Q O 1
ATOM 1702 N N . LEU C 3 192 ? 64.330 144.034 95.276 1.00 109.11 567 LEU Q N 1
ATOM 1703 C CA . LEU C 3 192 ? 64.444 143.958 96.732 1.00 115.43 567 LEU Q CA 1
ATOM 1704 C C . LEU C 3 192 ? 65.866 144.182 97.254 1.00 122.00 567 LEU Q C 1
ATOM 1705 O O . LEU C 3 192 ? 66.063 144.887 98.248 1.00 124.71 567 LEU Q O 1
ATOM 1710 N N . ASP C 3 193 ? 66.842 143.578 96.577 1.00 123.91 568 ASP Q N 1
ATOM 1711 C CA . ASP C 3 193 ? 68.252 143.681 96.947 1.00 126.49 568 ASP Q CA 1
ATOM 1712 C C . ASP C 3 193 ? 68.843 145.049 96.627 1.00 127.07 568 ASP Q C 1
ATOM 1713 O O . ASP C 3 193 ? 69.680 145.572 97.365 1.00 131.98 568 ASP Q O 1
ATOM 1718 N N . ILE C 3 194 ? 68.403 145.625 95.519 1.00 122.05 569 ILE Q N 1
ATOM 1719 C CA . ILE C 3 194 ? 68.854 146.947 95.128 1.00 125.42 569 ILE Q CA 1
ATOM 1720 C C . ILE C 3 194 ? 68.321 148.066 96.029 1.00 128.55 569 ILE Q C 1
ATOM 1721 O O . ILE C 3 194 ? 69.099 148.850 96.569 1.00 136.68 569 ILE Q O 1
ATOM 1726 N N . VAL C 3 195 ? 67.003 148.146 96.197 1.00 123.71 570 VAL Q N 1
ATOM 1727 C CA . VAL C 3 195 ? 66.427 149.175 97.071 1.00 121.45 570 VAL Q CA 1
ATOM 1728 C C . VAL C 3 195 ? 66.081 148.601 98.455 1.00 113.33 570 VAL Q C 1
ATOM 1729 O O . VAL C 3 195 ? 65.306 147.653 98.569 1.00 108.99 570 VAL Q O 1
ATOM 1733 N N . PRO C 3 196 ? 66.708 149.155 99.505 1.00 114.10 571 PRO Q N 1
ATOM 1734 C CA . PRO C 3 196 ? 66.768 148.544 100.837 1.00 123.87 571 PRO Q CA 1
ATOM 1735 C C . PRO C 3 196 ? 65.430 148.332 101.531 1.00 133.72 571 PRO Q C 1
ATOM 1736 O O . PRO C 3 196 ? 65.181 147.224 102.022 1.00 146.03 571 PRO Q O 1
ATOM 1740 N N . GLY C 3 197 ? 64.580 149.350 101.562 1.00 125.54 572 GLY Q N 1
ATOM 1741 C CA . GLY C 3 197 ? 63.353 149.249 102.334 1.00 125.77 572 GLY Q CA 1
ATOM 1742 C C . GLY C 3 197 ? 62.317 148.311 101.744 1.00 121.67 572 GLY Q C 1
ATOM 1743 O O . GLY C 3 197 ? 61.419 147.852 102.444 1.00 124.02 572 GLY Q O 1
ATOM 1744 N N . SER C 3 198 ? 62.462 148.009 100.458 1.00 115.88 573 SER Q N 1
ATOM 1745 C CA . SER C 3 198 ? 61.424 147.333 99.688 1.00 114.28 573 SER Q CA 1
ATOM 1746 C C . SER C 3 198 ? 61.067 145.925 100.150 1.00 117.99 573 SER Q C 1
ATOM 1747 O O . SER C 3 198 ? 61.901 145.208 100.710 1.00 123.12 573 SER Q O 1
ATOM 1750 N N . SER C 3 199 ? 59.814 145.553 99.880 1.00 114.34 574 SER Q N 1
ATOM 1751 C CA . SER C 3 199 ? 59.274 144.222 100.141 1.00 110.89 574 SER Q CA 1
ATOM 1752 C C . SER C 3 199 ? 58.111 143.944 99.185 1.00 111.77 574 SER Q C 1
ATOM 1753 O O . SER C 3 199 ? 57.737 144.795 98.374 1.00 111.82 574 SER Q O 1
ATOM 1756 N N . ILE C 3 200 ? 57.522 142.758 99.300 1.00 113.93 575 ILE Q N 1
ATOM 1757 C CA . ILE C 3 200 ? 56.496 142.326 98.354 1.00 111.09 575 ILE Q CA 1
ATOM 1758 C C . ILE C 3 200 ? 55.286 141.698 99.037 1.00 106.11 575 ILE Q C 1
ATOM 1759 O O . ILE C 3 200 ? 55.430 140.983 100.013 1.00 112.38 575 ILE Q O 1
ATOM 1764 N N . THR C 3 201 ? 54.097 141.996 98.523 1.00 103.24 576 THR Q N 1
ATOM 1765 C CA . THR C 3 201 ? 52.845 141.531 99.093 1.00 108.72 576 THR Q CA 1
ATOM 1766 C C . THR C 3 201 ? 51.971 140.999 97.979 1.00 117.24 576 THR Q C 1
ATOM 1767 O O . THR C 3 201 ? 51.605 141.756 97.073 1.00 120.59 576 THR Q O 1
ATOM 1771 N N . GLU C 3 202 ? 51.616 139.717 98.035 1.00 120.05 577 GLU Q N 1
ATOM 1772 C CA . GLU C 3 202 ? 50.690 139.188 97.037 1.00 116.96 577 GLU Q CA 1
ATOM 1773 C C . GLU C 3 202 ? 49.242 139.195 97.484 1.00 116.72 577 GLU Q C 1
ATOM 1774 O O . GLU C 3 202 ? 48.933 139.038 98.657 1.00 121.16 577 GLU Q O 1
ATOM 1780 N N . THR C 3 203 ? 48.365 139.418 96.519 1.00 118.15 578 THR Q N 1
ATOM 1781 C CA . THR C 3 203 ? 46.962 139.616 96.775 1.00 127.70 578 THR Q CA 1
ATOM 1782 C C . THR C 3 203 ? 46.197 138.750 95.790 1.00 133.71 578 THR Q C 1
ATOM 1783 O O . THR C 3 203 ? 46.705 138.422 94.715 1.00 127.69 578 THR Q O 1
ATOM 1787 N N . GLU C 3 204 ? 44.976 138.381 96.166 1.00 145.37 579 GLU Q N 1
ATOM 1788 C CA . GLU C 3 204 ? 44.037 137.732 95.259 1.00 150.99 579 GLU Q CA 1
ATOM 1789 C C . GLU C 3 204 ? 43.480 138.791 94.311 1.00 150.02 579 GLU Q C 1
ATOM 1790 O O . GLU C 3 204 ? 43.058 139.859 94.755 1.00 153.92 579 GLU Q O 1
ATOM 1796 N N . VAL C 3 205 ? 43.478 138.510 93.013 1.00 146.61 580 VAL Q N 1
ATOM 1797 C CA . VAL C 3 205 ? 42.904 139.444 92.041 1.00 145.79 580 VAL Q CA 1
ATOM 1798 C C . VAL C 3 205 ? 41.392 139.624 92.225 1.00 145.65 580 VAL Q C 1
ATOM 1799 O O . VAL C 3 205 ? 40.892 140.746 92.350 1.00 143.98 580 VAL Q O 1
ATOM 1803 N N . GLU C 3 219 ? 17.120 132.208 80.920 1.00 229.35 594 GLU Q N 1
ATOM 1804 C CA . GLU C 3 219 ? 16.215 131.091 81.172 1.00 227.47 594 GLU Q CA 1
ATOM 1805 C C . GLU C 3 219 ? 16.705 130.275 82.361 1.00 214.76 594 GLU Q C 1
ATOM 1806 O O . GLU C 3 219 ? 17.889 130.322 82.697 1.00 206.52 594 GLU Q O 1
ATOM 1812 N N . ASN C 3 220 ? 15.814 129.517 82.996 1.00 213.08 595 ASN Q N 1
ATOM 1813 C CA . ASN C 3 220 ? 16.199 128.881 84.240 1.00 209.48 595 ASN Q CA 1
ATOM 1814 C C . ASN C 3 220 ? 16.745 127.495 83.957 1.00 204.82 595 ASN Q C 1
ATOM 1815 O O . ASN C 3 220 ? 16.001 126.521 83.820 1.00 207.98 595 ASN Q O 1
ATOM 1820 N N . ILE C 3 221 ? 1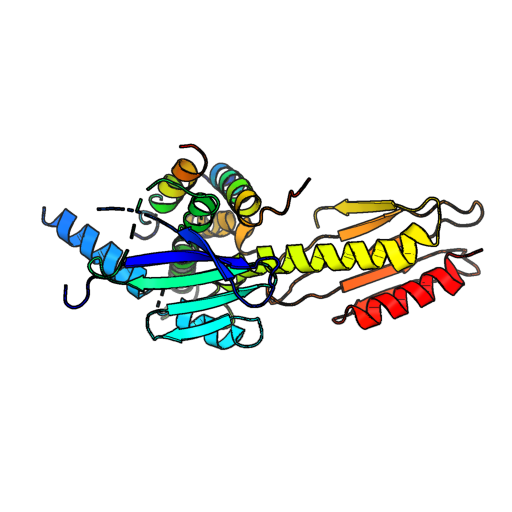8.070 127.441 83.867 1.00 193.66 596 ILE Q N 1
ATOM 1821 C CA . ILE C 3 221 ? 18.886 126.248 84.030 1.00 175.44 596 ILE Q CA 1
ATOM 1822 C C . ILE C 3 221 ? 19.677 126.317 85.340 1.00 172.21 596 ILE Q C 1
ATOM 1823 O O . ILE C 3 221 ? 20.516 125.462 85.619 1.00 168.29 596 ILE Q O 1
ATOM 1828 N N . THR C 3 222 ? 19.407 127.364 86.116 1.00 174.88 597 THR Q N 1
ATOM 1829 C CA . THR C 3 222 ? 20.310 127.875 87.150 1.00 169.84 597 THR Q CA 1
ATOM 1830 C C . THR C 3 222 ? 20.940 126.808 88.038 1.00 162.45 597 THR Q C 1
ATOM 1831 O O . THR C 3 222 ? 22.092 126.949 88.446 1.00 161.28 597 THR Q O 1
ATOM 1835 N N . LYS C 3 223 ? 20.174 125.764 88.347 1.00 158.91 598 LYS Q N 1
ATOM 1836 C CA . LYS C 3 223 ? 20.675 124.604 89.082 1.00 154.92 598 LYS Q CA 1
ATOM 1837 C C . LYS C 3 223 ? 21.944 124.038 88.443 1.00 149.60 598 LYS Q C 1
ATOM 1838 O O . LYS C 3 223 ? 22.858 123.583 89.140 1.00 145.04 598 LYS Q O 1
ATOM 1844 N N . LEU C 3 224 ? 21.993 124.061 87.114 1.00 146.10 599 LEU Q N 1
ATOM 1845 C CA . LEU C 3 224 ? 23.186 123.631 86.391 1.00 139.09 599 LEU Q CA 1
ATOM 1846 C C . LEU C 3 224 ? 24.329 124.637 86.562 1.00 143.02 599 LEU Q C 1
ATOM 1847 O O . LEU C 3 224 ? 25.426 124.271 86.962 1.00 135.67 599 LEU Q O 1
ATOM 1852 N N . ASN C 3 225 ? 24.060 125.907 86.274 1.00 155.30 600 ASN Q N 1
ATOM 1853 C CA . ASN C 3 225 ? 25.071 126.953 86.398 1.00 153.75 600 ASN Q CA 1
ATOM 1854 C C . ASN C 3 225 ? 25.661 127.048 87.791 1.00 153.69 600 ASN Q C 1
ATOM 1855 O O . ASN C 3 225 ? 26.813 127.427 87.957 1.00 157.62 600 ASN Q O 1
ATOM 1860 N N . LYS C 3 226 ? 24.864 126.701 88.791 1.00 153.20 601 LYS Q N 1
ATOM 1861 C CA . LYS C 3 226 ? 25.326 126.685 90.169 1.00 153.59 601 LYS Q CA 1
ATOM 1862 C C . LYS C 3 226 ? 26.313 125.536 90.401 1.00 149.05 601 LYS Q C 1
ATOM 1863 O O . LYS C 3 226 ? 27.305 125.691 91.117 1.00 148.99 601 LYS Q O 1
ATOM 1869 N N . GLU C 3 227 ? 26.050 124.389 89.782 1.00 145.99 602 GLU Q N 1
ATOM 1870 C CA . GLU C 3 227 ? 26.951 123.239 89.901 1.00 144.22 602 GLU Q CA 1
ATOM 1871 C C . GLU C 3 227 ? 28.297 123.515 89.236 1.00 138.65 602 GLU Q C 1
ATOM 1872 O O . GLU C 3 227 ? 29.349 123.185 89.780 1.00 135.92 602 GLU Q O 1
ATOM 1878 N N . ILE C 3 228 ? 28.254 124.127 88.058 1.00 136.52 603 ILE Q N 1
ATOM 1879 C CA . ILE C 3 228 ? 29.465 124.473 87.328 1.00 129.72 603 ILE Q CA 1
ATOM 1880 C C . ILE C 3 228 ? 30.215 125.620 88.001 1.00 132.62 603 ILE Q C 1
ATOM 1881 O O . ILE C 3 228 ? 31.445 125.607 88.080 1.00 132.84 603 ILE Q O 1
ATOM 1886 N N . ARG C 3 229 ? 29.469 126.605 88.494 1.00 134.41 604 ARG Q N 1
ATOM 1887 C CA . ARG C 3 229 ? 30.058 127.733 89.205 1.00 137.70 604 ARG Q CA 1
ATOM 1888 C C . ARG C 3 229 ? 30.917 127.258 90.374 1.00 129.17 604 ARG Q C 1
ATOM 1889 O O . ARG C 3 229 ? 31.928 127.877 90.696 1.00 131.73 604 ARG Q O 1
ATOM 1897 N N . ALA C 3 230 ? 30.513 126.159 91.001 1.00 123.40 605 ALA Q N 1
ATOM 1898 C CA . ALA C 3 230 ? 31.235 125.626 92.150 1.00 129.62 605 ALA Q CA 1
ATOM 1899 C C . ALA C 3 230 ? 32.672 125.235 91.805 1.00 134.47 605 ALA Q C 1
ATOM 1900 O O . ALA C 3 230 ? 33.559 125.282 92.661 1.00 137.09 605 ALA Q O 1
ATOM 1902 N N . PHE C 3 231 ? 32.891 124.842 90.552 1.00 136.32 606 PHE Q N 1
ATOM 1903 C CA . PHE C 3 231 ? 34.218 124.436 90.072 1.00 133.83 606 PHE Q CA 1
ATOM 1904 C C . PHE C 3 231 ? 34.980 125.561 89.380 1.00 131.95 606 PHE Q C 1
ATOM 1905 O O . PHE C 3 231 ? 36.036 125.330 88.803 1.00 127.24 606 PHE Q O 1
ATOM 1913 N N . ASP C 3 232 ? 34.432 126.770 89.404 1.00 139.40 607 ASP Q N 1
ATOM 1914 C CA . ASP C 3 232 ? 35.171 127.934 88.924 1.00 140.55 607 ASP Q CA 1
ATOM 1915 C C . ASP C 3 232 ? 36.504 128.067 89.658 1.00 137.94 607 ASP Q C 1
ATOM 1916 O O . ASP C 3 232 ? 37.459 128.619 89.128 1.00 135.32 607 ASP Q O 1
ATOM 1921 N N . LYS C 3 233 ? 36.566 127.533 90.873 1.00 138.78 608 LYS Q N 1
ATOM 1922 C CA . LYS C 3 233 ? 37.783 127.563 91.67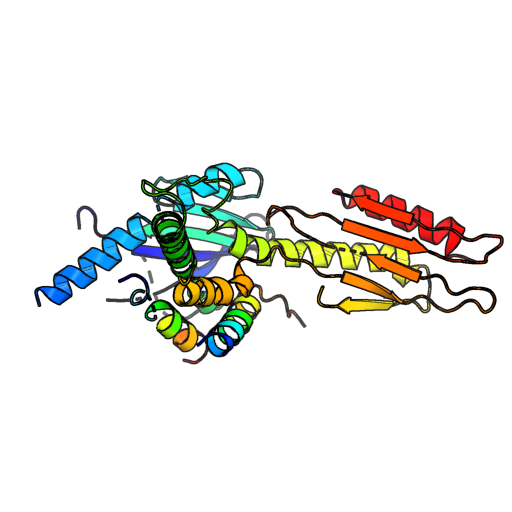4 1.00 139.83 608 LYS Q CA 1
ATOM 1923 C C . LYS C 3 233 ? 38.924 126.831 90.970 1.00 135.32 608 LYS Q C 1
ATOM 1924 O O . LYS C 3 233 ? 40.071 127.273 90.976 1.00 137.32 608 LYS Q O 1
ATOM 1930 N N . LEU C 3 234 ? 38.586 125.692 90.383 1.00 131.63 609 LEU Q N 1
ATOM 1931 C CA . LEU C 3 234 ? 39.522 124.850 89.648 1.00 123.77 609 LEU Q CA 1
ATOM 1932 C C . LEU C 3 234 ? 39.743 125.290 88.191 1.00 121.13 609 LEU Q C 1
ATOM 1933 O O . LEU C 3 234 ? 40.813 125.076 87.628 1.00 125.60 609 LEU Q O 1
ATOM 1938 N N . LEU C 3 235 ? 38.717 125.861 87.568 1.00 117.17 610 LEU Q N 1
ATOM 1939 C CA . LEU C 3 235 ? 38.792 126.219 86.153 1.00 119.98 610 LEU Q CA 1
ATOM 1940 C C . LEU C 3 235 ? 39.113 127.684 85.842 1.00 132.21 610 LEU Q C 1
ATOM 1941 O O . LEU C 3 235 ? 39.316 128.041 84.683 1.00 133.83 610 LEU Q O 1
ATOM 1946 N N . ASN C 3 236 ? 39.164 128.534 86.861 1.00 138.64 611 ASN Q N 1
ATOM 1947 C CA . ASN C 3 236 ? 39.543 129.921 86.641 1.00 138.05 611 ASN Q CA 1
ATOM 1948 C C . ASN C 3 236 ? 40.999 129.989 86.241 1.00 138.52 611 ASN Q C 1
ATOM 1949 O O . ASN C 3 236 ? 41.843 129.327 86.852 1.00 143.50 611 ASN Q O 1
ATOM 1954 N N . ILE C 3 237 ? 41.284 130.776 85.210 1.00 132.78 612 ILE Q N 1
ATOM 1955 C CA . ILE C 3 237 ? 42.654 131.100 84.840 1.00 124.13 612 ILE Q CA 1
ATOM 1956 C C . ILE C 3 237 ? 43.370 131.681 86.059 1.00 122.38 612 ILE Q C 1
ATOM 1957 O O . ILE C 3 237 ? 42.888 132.638 86.670 1.00 125.94 612 ILE Q O 1
ATOM 1962 N N . PRO C 3 238 ? 44.512 131.081 86.437 1.00 117.81 613 PRO Q N 1
ATOM 1963 C CA . PRO C 3 238 ? 45.248 131.494 87.639 1.00 119.41 613 PRO Q CA 1
ATOM 1964 C C . PRO C 3 238 ? 45.898 132.889 87.518 1.00 118.66 613 PRO Q C 1
ATOM 1965 O O . PRO C 3 238 ? 46.538 133.202 86.506 1.00 111.59 613 PRO Q O 1
ATOM 1969 N N . ARG C 3 239 ? 45.704 133.726 88.537 1.00 120.42 614 ARG Q N 1
ATOM 1970 C CA . ARG C 3 239 ? 46.356 135.036 88.595 1.00 114.49 614 ARG Q CA 1
ATOM 1971 C C . ARG C 3 239 ? 46.671 135.507 90.017 1.00 113.00 614 ARG Q C 1
ATOM 1972 O O . ARG C 3 239 ? 45.818 135.455 90.899 1.00 117.02 614 ARG Q O 1
ATOM 1980 N N . ARG C 3 240 ? 47.885 136.002 90.227 1.00 109.00 615 ARG Q N 1
ATOM 1981 C CA . ARG C 3 240 ? 48.224 136.693 91.471 1.00 104.01 615 ARG Q CA 1
ATOM 1982 C C . ARG C 3 240 ? 48.854 138.038 91.156 1.00 103.72 615 ARG Q C 1
ATOM 1983 O O . ARG C 3 240 ? 49.549 138.195 90.143 1.00 97.98 615 ARG Q O 1
ATOM 1991 N N . GLU C 3 241 ? 48.602 139.007 92.027 1.00 106.80 616 GLU Q N 1
ATOM 1992 C CA . GLU C 3 241 ? 49.238 140.302 91.915 1.00 109.63 616 GLU Q CA 1
ATOM 1993 C C . GLU C 3 241 ? 50.314 140.417 92.976 1.00 109.73 616 GLU Q C 1
ATOM 1994 O O . GLU C 3 241 ? 50.044 140.261 94.157 1.00 111.97 616 GLU Q O 1
ATOM 2000 N N . LEU C 3 242 ? 51.539 140.688 92.550 1.00 110.31 617 LEU Q N 1
ATOM 2001 C CA . LEU C 3 242 ? 52.622 140.955 93.483 1.00 112.21 617 LEU Q CA 1
ATOM 2002 C C . LEU C 3 242 ? 52.849 142.471 93.556 1.00 115.27 617 LEU Q C 1
ATOM 2003 O O . LEU C 3 242 ? 53.319 143.080 92.590 1.00 115.45 617 LEU Q O 1
ATOM 2008 N N . LYS C 3 243 ? 52.495 143.083 94.685 1.00 113.27 618 LYS Q N 1
ATOM 2009 C CA . LYS C 3 243 ? 52.730 144.512 94.874 1.00 109.38 618 LYS Q CA 1
ATOM 2010 C C . LYS C 3 243 ? 54.082 144.701 95.511 1.00 109.60 618 LYS Q C 1
ATOM 2011 O O . LYS C 3 243 ? 54.386 144.052 96.501 1.00 112.25 618 LYS Q O 1
ATOM 2017 N N . ILE C 3 244 ? 54.900 145.585 94.953 1.00 108.72 619 ILE Q N 1
ATOM 2018 C CA . ILE C 3 244 ? 56.181 145.870 95.579 1.00 102.49 619 ILE Q CA 1
ATOM 2019 C C . ILE C 3 244 ? 56.092 147.137 96.405 1.00 104.34 619 ILE Q C 1
ATOM 2020 O O . ILE C 3 244 ? 55.766 148.217 95.894 1.00 107.44 619 ILE Q O 1
ATOM 2025 N N . ASN C 3 245 ? 56.362 146.990 97.695 1.00 101.37 620 ASN Q N 1
ATOM 2026 C CA . ASN C 3 245 ? 56.353 148.119 98.596 1.00 100.43 620 ASN Q CA 1
ATOM 2027 C C . ASN C 3 245 ? 57.689 148.816 98.468 1.00 107.77 620 ASN Q C 1
ATOM 2028 O O . ASN C 3 245 ? 58.724 148.180 98.578 1.00 115.00 620 ASN Q O 1
ATOM 2033 N N . LEU C 3 246 ? 57.662 150.116 98.193 1.00 109.80 621 LEU Q N 1
ATOM 2034 C CA . LEU C 3 246 ? 58.878 150.906 98.054 1.00 106.09 621 LEU Q CA 1
ATOM 2035 C C . LEU C 3 246 ? 58.859 151.991 99.112 1.00 115.73 621 LEU Q C 1
ATOM 2036 O O . LEU C 3 246 ? 57.781 152.417 99.538 1.00 113.20 621 LEU Q O 1
ATOM 2041 N N . PRO C 3 247 ? 60.048 152.439 99.552 1.00 123.95 622 PRO Q N 1
ATOM 2042 C CA . PRO C 3 247 ? 60.071 153.490 100.569 1.00 129.24 622 PRO Q CA 1
ATOM 2043 C C . PRO C 3 247 ? 59.587 154.801 99.973 1.00 138.00 622 PRO Q C 1
ATOM 2044 O O . PRO C 3 247 ? 59.861 155.102 98.806 1.00 137.88 622 PRO Q O 1
ATOM 2048 N N . LEU C 3 248 ? 58.862 155.572 100.770 1.00 147.98 623 LEU Q N 1
ATOM 2049 C CA . LEU C 3 248 ? 58.317 156.830 100.298 1.00 154.89 623 LEU Q CA 1
ATOM 2050 C C . LEU C 3 248 ? 59.390 157.904 100.320 1.00 164.19 623 LEU Q C 1
ATOM 2051 O O . LEU C 3 248 ? 59.942 158.220 101.377 1.00 163.02 623 LEU Q O 1
ATOM 2056 N N . THR C 3 249 ? 59.691 158.447 99.144 1.00 175.32 624 THR Q N 1
ATOM 2057 C CA . THR C 3 249 ? 60.518 159.641 99.048 1.00 188.11 624 THR Q CA 1
ATOM 2058 C C . THR C 3 249 ? 59.612 160.794 99.460 1.00 193.56 624 THR Q C 1
ATOM 2059 O O . THR C 3 249 ? 58.421 160.794 99.144 1.00 188.95 624 THR Q O 1
ATOM 2063 N N . GLU C 3 250 ? 60.153 161.761 100.190 1.00 203.91 625 GLU Q N 1
ATOM 2064 C CA . GLU C 3 250 ? 59.301 162.789 100.776 1.00 214.37 625 GLU Q CA 1
ATOM 2065 C C . GLU C 3 250 ? 58.730 163.749 99.730 1.00 220.16 625 GLU Q C 1
ATOM 2066 O O . GLU C 3 250 ? 57.736 164.429 99.984 1.00 222.89 625 GLU Q O 1
ATOM 2072 N N . HIS C 3 251 ? 59.357 163.804 98.558 1.00 222.01 626 HIS Q N 1
ATOM 2073 C CA . HIS C 3 251 ? 58.813 164.574 97.442 1.00 224.66 626 HIS Q CA 1
ATOM 2074 C C . HIS C 3 251 ? 57.727 163.820 96.674 1.00 223.50 626 HIS Q C 1
ATOM 2075 O O . HIS C 3 251 ? 56.728 164.410 96.259 1.00 225.12 626 HIS Q O 1
ATOM 2082 N N . LYS C 3 252 ? 57.930 162.518 96.485 1.00 222.48 627 LYS Q N 1
ATOM 2083 C CA . LYS C 3 252 ? 56.993 161.691 95.727 1.00 215.85 627 LYS Q CA 1
ATOM 2084 C C . LYS C 3 252 ? 56.985 160.245 96.210 1.00 206.53 627 LYS Q C 1
ATOM 2085 O O . LYS C 3 252 ? 57.991 159.743 96.704 1.00 208.29 627 LYS Q O 1
ATOM 2091 N N . SER C 3 253 ? 55.855 159.567 96.053 1.00 194.79 628 SER Q N 1
ATOM 2092 C CA . SER C 3 253 ? 55.776 158.164 96.435 1.00 180.32 628 SER Q CA 1
ATOM 2093 C C . SER C 3 253 ? 55.653 157.291 95.191 1.00 166.39 628 SER Q C 1
ATOM 2094 O O . SER C 3 253 ? 54.587 157.228 94.576 1.00 163.46 628 SER Q O 1
ATOM 2097 N N . PRO C 3 254 ? 56.750 156.602 94.823 1.00 154.86 629 PRO Q N 1
ATOM 2098 C CA . PRO C 3 254 ? 56.749 155.709 93.663 1.00 140.94 629 PRO Q CA 1
ATOM 2099 C C . PRO C 3 254 ? 55.942 154.477 93.982 1.00 134.01 629 PRO Q C 1
ATOM 2100 O O . PRO C 3 254 ? 56.031 153.992 95.104 1.00 141.80 629 PRO Q O 1
ATOM 2104 N N . ASN C 3 255 ? 55.159 153.979 93.035 1.00 123.94 630 ASN Q N 1
ATOM 2105 C CA . ASN C 3 255 ? 54.509 152.699 93.250 1.00 124.02 630 ASN Q CA 1
ATOM 2106 C C . ASN C 3 255 ? 54.674 151.724 92.088 1.00 118.38 630 ASN Q C 1
ATOM 2107 O O . ASN C 3 255 ? 54.547 152.090 90.920 1.00 116.88 630 ASN Q O 1
ATOM 2112 N N . LEU C 3 256 ? 54.979 150.479 92.440 1.00 113.47 631 LEU Q N 1
ATOM 2113 C CA . LEU C 3 256 ? 55.289 149.430 91.485 1.00 100.90 631 LEU Q CA 1
ATOM 2114 C C . LEU C 3 256 ? 54.550 148.155 91.878 1.00 99.16 631 LEU Q C 1
ATOM 2115 O O . LEU C 3 256 ? 54.484 147.799 93.060 1.00 101.74 631 LEU Q O 1
ATOM 2120 N N . SER C 3 257 ? 53.974 147.476 90.892 1.00 95.97 632 SER Q N 1
ATOM 2121 C CA . SER C 3 257 ? 53.323 146.191 91.135 1.00 96.80 632 SER Q CA 1
ATOM 2122 C C . SER C 3 257 ? 53.369 145.347 89.882 1.00 97.96 632 SER Q C 1
ATOM 2123 O O . SER C 3 257 ? 53.388 145.881 88.769 1.00 99.91 632 SER Q O 1
ATOM 2126 N N . LEU C 3 258 ? 53.372 144.030 90.063 1.00 95.21 633 LEU Q N 1
ATOM 2127 C CA . LEU C 3 258 ? 53.396 143.101 88.943 1.00 89.66 633 LEU Q CA 1
ATOM 2128 C C . LEU C 3 258 ? 52.249 142.128 89.090 1.00 92.66 633 LEU Q C 1
ATOM 2129 O O . LEU C 3 258 ? 51.871 141.776 90.199 1.00 100.11 633 LEU Q O 1
ATOM 2142 N N . LEU C 3 260 ? 50.909 138.316 87.663 1.00 97.04 635 LEU Q N 1
ATOM 2143 C CA . LEU C 3 260 ? 51.274 137.130 86.924 1.00 92.20 635 LEU Q CA 1
ATOM 2144 C C . LEU C 3 260 ? 49.994 136.409 86.564 1.00 94.01 635 LEU Q C 1
ATOM 2145 O O . LEU C 3 260 ? 49.099 136.321 87.399 1.00 94.85 635 LEU Q O 1
ATOM 2150 N N . GLU C 3 261 ? 49.894 135.923 85.325 1.00 93.46 636 GLU Q N 1
ATOM 2151 C CA . GLU C 3 261 ? 48.707 135.177 84.890 1.00 97.88 636 GLU Q CA 1
ATOM 2152 C C . GLU C 3 261 ? 49.001 134.188 83.763 1.00 99.02 636 GLU Q C 1
ATOM 2153 O O . GLU C 3 261 ? 49.993 134.323 83.043 1.00 96.36 636 GLU Q O 1
ATOM 2159 N N . SER C 3 262 ? 48.116 133.203 83.623 1.00 104.06 637 SER Q N 1
ATOM 2160 C CA . SER C 3 262 ? 48.272 132.100 82.677 1.00 111.05 637 SER Q CA 1
ATOM 2161 C C . SER C 3 262 ? 47.021 131.950 81.826 1.00 116.17 637 SER Q C 1
ATOM 2162 O O . SER C 3 262 ? 46.203 131.074 82.088 1.00 123.74 637 SER Q O 1
ATOM 2165 N N . PRO C 3 263 ? 46.875 132.781 80.786 1.00 113.57 638 PRO Q N 1
ATOM 2166 C CA . PRO C 3 263 ? 45.576 132.886 80.112 1.00 110.18 638 PRO Q CA 1
ATOM 2167 C C . PRO C 3 263 ? 45.131 131.569 79.474 1.00 111.68 638 PRO Q C 1
ATOM 2168 O O . PRO C 3 263 ? 43.938 131.267 79.498 1.00 111.54 638 PRO Q O 1
ATOM 2172 N N . ASN C 3 264 ? 46.079 130.818 78.911 1.00 114.33 639 ASN Q N 1
ATOM 2173 C CA . ASN C 3 264 ? 45.812 129.499 78.322 1.00 121.21 639 ASN Q CA 1
ATOM 2174 C C . ASN C 3 264 ? 46.099 128.302 79.261 1.00 117.40 639 ASN Q C 1
ATOM 2175 O O . ASN C 3 264 ? 46.131 127.140 78.839 1.00 112.50 639 ASN Q O 1
ATOM 2180 N N . TYR C 3 265 ? 46.348 128.663 80.520 1.00 118.74 640 TYR Q N 1
ATOM 2181 C CA . TYR C 3 265 ? 46.615 127.814 81.695 1.00 115.98 640 TYR Q CA 1
ATOM 2182 C C . TYR C 3 265 ? 48.042 127.301 81.849 1.00 120.27 640 TYR Q C 1
ATOM 2183 O O . TYR C 3 265 ? 48.490 127.051 82.971 1.00 117.05 640 TYR Q O 1
ATOM 2192 N N . CYS C 3 266 ? 48.761 127.150 80.743 1.00 126.00 641 CYS Q N 1
ATOM 2193 C CA . CYS C 3 266 ? 50.119 126.607 80.820 1.00 127.66 641 CYS Q CA 1
ATOM 2194 C C . CYS C 3 266 ? 51.299 127.548 80.562 1.00 130.60 641 CYS Q C 1
ATOM 2195 O O . CYS C 3 266 ? 52.453 127.167 80.752 1.00 133.70 641 CYS Q O 1
ATOM 2198 N N . ASN C 3 267 ? 51.016 128.775 80.144 1.00 126.18 642 ASN Q N 1
ATOM 2199 C CA . ASN C 3 267 ? 52.080 129.737 79.907 1.00 124.39 642 ASN Q CA 1
ATOM 2200 C C . ASN C 3 267 ? 51.905 130.905 80.841 1.00 123.29 642 ASN Q C 1
ATOM 2201 O O . ASN C 3 267 ? 50.947 130.949 81.596 1.00 131.58 642 ASN Q O 1
ATOM 2206 N N . ALA C 3 268 ? 52.813 131.865 80.794 1.00 112.25 643 ALA Q N 1
ATOM 2207 C CA . ALA C 3 268 ? 52.743 132.947 81.752 1.00 102.72 643 ALA Q CA 1
ATOM 2208 C C . ALA C 3 268 ? 52.739 134.297 81.056 1.00 107.76 643 ALA Q C 1
ATOM 2209 O O . ALA C 3 268 ? 53.441 134.492 80.068 1.00 114.60 643 ALA Q O 1
ATOM 2211 N N . LEU C 3 269 ? 51.921 135.217 81.558 1.00 101.43 644 LEU Q N 1
ATOM 2212 C CA . LEU C 3 269 ? 52.060 136.621 81.209 1.00 102.37 644 LEU Q CA 1
ATOM 2213 C C . LEU C 3 269 ? 52.376 137.395 82.472 1.00 101.28 644 LEU Q C 1
ATOM 2214 O O . LEU C 3 269 ? 51.849 137.096 83.548 1.00 100.09 644 LEU Q O 1
ATOM 2219 N N . ILE C 3 270 ? 53.248 138.388 82.326 1.00 96.00 645 ILE Q N 1
ATOM 2220 C CA . ILE C 3 270 ? 53.664 139.231 83.426 1.00 87.83 645 ILE Q CA 1
ATOM 2221 C C . ILE C 3 270 ? 53.253 140.654 83.097 1.00 92.51 645 ILE Q C 1
ATOM 2222 O O . ILE C 3 270 ? 53.633 141.201 82.059 1.00 90.93 645 ILE Q O 1
ATOM 2227 N N . HIS C 3 271 ? 52.456 141.253 83.972 1.00 97.95 646 HIS Q N 1
ATOM 2228 C CA . HIS C 3 271 ? 52.022 142.627 83.780 1.00 96.55 646 HIS Q CA 1
ATOM 2229 C C . HIS C 3 271 ? 52.708 143.517 84.788 1.00 101.95 646 HIS Q C 1
ATOM 2230 O O . HIS C 3 271 ? 52.590 143.291 85.992 1.00 104.25 646 HIS Q O 1
ATOM 2237 N N . ILE C 3 272 ? 53.426 144.530 84.311 1.00 101.12 647 ILE Q N 1
ATOM 2238 C CA . ILE C 3 272 ? 54.080 145.460 85.232 1.00 96.75 647 ILE Q CA 1
ATOM 2239 C C . ILE C 3 272 ? 53.528 146.859 85.128 1.00 94.30 647 ILE Q C 1
ATOM 2240 O O . ILE C 3 272 ? 53.435 147.410 84.038 1.00 102.80 647 ILE Q O 1
ATOM 2245 N N . LYS C 3 273 ? 53.146 147.425 86.265 1.00 89.53 648 LYS Q N 1
ATOM 2246 C CA . LYS C 3 273 ? 52.718 148.818 86.310 1.00 91.36 648 LYS Q CA 1
ATOM 2247 C C . LYS C 3 273 ? 53.654 149.617 87.192 1.00 99.35 648 LYS Q C 1
ATOM 2248 O O . LYS C 3 273 ? 53.902 149.251 88.341 1.00 109.07 648 LYS Q O 1
ATOM 2254 N N . PHE C 3 274 ? 54.181 150.707 86.654 1.00 98.24 649 PHE Q N 1
ATOM 2255 C CA . PHE C 3 274 ? 54.983 151.616 87.459 1.00 105.13 649 PHE Q CA 1
ATOM 2256 C C . PHE C 3 274 ? 54.542 153.065 87.318 1.00 112.94 649 PHE Q C 1
ATOM 2257 O O . PHE C 3 274 ? 54.389 153.569 86.205 1.00 120.09 649 PHE Q O 1
ATOM 2265 N N . SER C 3 275 ? 54.308 153.731 88.441 1.00 112.46 650 SER Q N 1
ATOM 2266 C CA . SER C 3 275 ? 54.164 155.180 88.412 1.00 116.50 650 SER Q CA 1
ATOM 2267 C C . SER C 3 275 ? 54.867 155.842 89.583 1.00 123.88 650 SER Q C 1
ATOM 2268 O O . SER C 3 275 ? 54.467 155.660 90.725 1.00 125.32 650 SER Q O 1
ATOM 2271 N N . ALA C 3 276 ? 55.891 156.638 89.316 1.00 133.86 651 ALA Q N 1
ATOM 2272 C CA . ALA C 3 276 ? 56.363 157.511 90.367 1.00 149.47 651 ALA Q CA 1
ATOM 2273 C C . ALA C 3 276 ? 56.079 158.933 89.925 1.00 161.57 651 ALA Q C 1
ATOM 2274 O O . ALA C 3 276 ? 56.862 159.548 89.197 1.00 160.65 651 ALA Q O 1
ATOM 2276 N N . GLY C 3 277 ? 54.961 159.463 90.406 1.00 175.70 652 GLY Q N 1
ATOM 2277 C CA . GLY C 3 277 ? 54.590 160.832 90.124 1.00 189.74 652 GLY Q CA 1
ATOM 2278 C C . GLY C 3 277 ? 55.287 161.900 90.939 1.00 203.67 652 GLY Q C 1
ATOM 2279 O O . GLY C 3 277 ? 55.158 161.935 92.159 1.00 208.69 652 GLY Q O 1
ATOM 2280 N N . THR C 3 278 ? 55.973 162.803 90.257 1.00 209.38 653 THR Q N 1
ATOM 2281 C CA . THR C 3 278 ? 56.140 164.157 90.746 1.00 218.89 653 THR Q CA 1
ATOM 2282 C C . THR C 3 278 ? 55.542 164.856 89.557 1.00 222.22 653 THR Q C 1
ATOM 2283 O O . THR C 3 278 ? 55.987 164.635 88.437 1.00 222.14 653 THR Q O 1
ATOM 2287 N N . GLU C 3 279 ? 54.515 165.667 89.771 1.00 225.91 654 GLU Q N 1
ATOM 2288 C CA . GLU C 3 279 ? 53.699 166.133 88.652 1.00 228.07 654 GLU Q CA 1
ATOM 2289 C C . GLU C 3 279 ? 54.481 166.913 87.591 1.00 225.67 654 GLU Q C 1
ATOM 2290 O O . GLU C 3 279 ? 53.986 167.145 86.490 1.00 223.52 654 GLU Q O 1
ATOM 2296 N N . ALA C 3 280 ? 55.705 167.303 87.933 1.00 223.48 655 ALA Q N 1
ATOM 2297 C CA . ALA C 3 280 ? 56.672 167.782 86.951 1.00 218.23 655 ALA Q CA 1
ATOM 2298 C C . ALA C 3 280 ? 57.369 166.614 86.241 1.00 210.17 655 ALA Q C 1
ATOM 2299 O O . ALA C 3 280 ? 57.604 166.656 85.034 1.00 206.55 655 ALA Q O 1
ATOM 2301 N N . ASN C 3 281 ? 57.720 165.588 87.014 1.00 206.70 656 ASN Q N 1
ATOM 2302 C CA . ASN C 3 281 ? 58.428 164.407 86.511 1.00 198.38 656 ASN Q CA 1
ATOM 2303 C C . ASN C 3 281 ? 57.523 163.189 86.225 1.00 180.60 656 ASN Q C 1
ATOM 2304 O O . ASN C 3 281 ? 58.007 162.146 85.778 1.00 178.58 656 ASN Q O 1
ATOM 2309 N N . ALA C 3 282 ? 56.215 163.337 86.446 1.00 164.05 657 ALA Q N 1
ATOM 2310 C CA . ALA C 3 282 ? 55.294 162.195 86.533 1.00 148.99 657 ALA Q CA 1
ATOM 2311 C C . ALA C 3 282 ? 55.350 161.219 85.350 1.00 142.85 657 ALA Q C 1
ATOM 2312 O O . ALA C 3 282 ? 55.199 161.615 84.192 1.00 146.74 657 ALA Q O 1
ATOM 2314 N N . VAL C 3 283 ? 55.566 159.940 85.665 1.00 129.47 658 VAL Q N 1
ATOM 2315 C CA . VAL C 3 283 ? 55.618 158.878 84.663 1.00 117.49 658 VAL Q CA 1
ATOM 2316 C C . VAL C 3 283 ? 54.592 157.806 84.968 1.00 117.56 658 VAL Q C 1
ATOM 2317 O O . VAL C 3 283 ? 54.203 157.611 86.120 1.00 125.62 658 VAL Q O 1
ATOM 2321 N N . SER C 3 284 ? 54.139 157.119 83.930 1.00 107.86 659 SER Q N 1
ATOM 2322 C CA . SER C 3 284 ? 53.300 155.953 84.123 1.00 107.04 659 SER Q CA 1
ATOM 2323 C C . SER C 3 284 ? 53.675 154.921 83.079 1.00 106.63 659 SER Q C 1
ATOM 2324 O O . SER C 3 284 ? 53.804 155.240 81.897 1.00 108.46 659 SER Q O 1
ATOM 2327 N N . PHE C 3 285 ? 53.868 153.688 83.527 1.00 104.15 660 PHE Q N 1
ATOM 2328 C CA . PHE C 3 285 ? 54.116 152.567 82.632 1.00 98.30 660 PHE Q CA 1
ATOM 2329 C C . PHE C 3 285 ? 53.045 151.509 82.837 1.00 99.31 660 PHE Q C 1
ATOM 2330 O O . PHE C 3 285 ? 52.713 151.157 83.972 1.00 101.29 660 PHE Q O 1
ATOM 2338 N N . ASP C 3 286 ? 52.494 151.011 81.739 1.00 98.11 661 ASP Q N 1
ATOM 2339 C CA . ASP C 3 286 ? 51.625 149.849 81.798 1.00 97.65 661 ASP Q CA 1
ATOM 2340 C C . ASP C 3 286 ? 52.143 148.845 80.784 1.00 95.08 661 ASP Q C 1
ATOM 2341 O O . ASP C 3 286 ? 52.092 149.079 79.581 1.00 101.79 661 ASP Q O 1
ATOM 2346 N N . THR C 3 287 ? 52.652 147.722 81.263 1.00 90.55 662 THR Q N 1
ATOM 2347 C CA . THR C 3 287 ? 53.387 146.830 80.386 1.00 96.44 662 THR Q CA 1
ATOM 2348 C C . THR C 3 287 ? 52.941 145.370 80.495 1.00 100.22 662 THR Q C 1
ATOM 2349 O O . THR C 3 287 ? 52.348 144.961 81.497 1.00 102.46 662 THR Q O 1
ATOM 2353 N N . THR C 3 288 ? 53.237 144.596 79.452 1.00 95.19 663 THR Q N 1
ATOM 2354 C CA . THR C 3 288 ? 52.923 143.172 79.416 1.00 94.80 663 THR Q CA 1
ATOM 2355 C C . THR C 3 288 ? 54.065 142.420 78.765 1.00 97.34 663 THR Q C 1
ATOM 2356 O O . THR C 3 288 ? 54.527 142.807 77.699 1.00 102.89 663 THR Q O 1
ATOM 2360 N N . PHE C 3 289 ? 54.512 141.342 79.400 1.00 97.21 664 PHE Q N 1
ATOM 2361 C CA . PHE C 3 289 ? 55.645 140.565 78.907 1.00 102.42 664 PHE Q CA 1
ATOM 2362 C C . PHE C 3 289 ? 55.349 139.075 78.949 1.00 113.84 664 PHE Q C 1
ATOM 2363 O O . PHE C 3 289 ? 54.777 138.570 79.918 1.00 119.08 664 PHE Q O 1
ATOM 2371 N N . SER C 3 290 ? 55.732 138.369 77.896 1.00 116.33 665 SER Q N 1
ATOM 2372 C CA . SER C 3 290 ? 55.613 136.918 77.896 1.00 120.23 665 SER Q CA 1
ATOM 2373 C C . SER C 3 290 ? 56.934 136.211 78.235 1.00 120.59 665 SER Q C 1
ATOM 2374 O O . SER C 3 290 ? 57.000 134.976 78.237 1.00 122.23 665 SER Q O 1
ATOM 2377 N N . ASP C 3 291 ? 57.974 136.994 78.529 1.00 117.11 666 ASP Q N 1
ATOM 2378 C CA . ASP C 3 291 ? 59.327 136.457 78.687 1.00 115.98 666 ASP Q CA 1
ATOM 2379 C C . ASP C 3 291 ? 60.043 137.017 79.919 1.00 111.74 666 ASP Q C 1
ATOM 2380 O O . ASP C 3 291 ? 60.249 138.220 80.008 1.00 116.75 666 ASP Q O 1
ATOM 2385 N N . PHE C 3 292 ? 60.454 136.152 80.847 1.00 106.35 667 PHE Q N 1
ATOM 2386 C CA . PHE C 3 292 ? 61.127 136.609 82.068 1.00 102.45 667 PHE Q CA 1
ATOM 2387 C C . PHE C 3 292 ? 62.406 137.378 81.773 1.00 113.88 667 PHE Q C 1
ATOM 2388 O O . PHE C 3 292 ? 62.842 138.195 82.579 1.00 121.91 667 PHE Q O 1
ATOM 2396 N N . LYS C 3 293 ? 63.016 137.105 80.625 1.00 117.84 668 LYS Q N 1
ATOM 2397 C CA . LYS C 3 293 ? 64.238 137.789 80.239 1.00 121.47 668 LYS Q CA 1
ATOM 2398 C C . LYS C 3 293 ? 63.980 139.290 80.115 1.00 119.03 668 LYS Q C 1
ATOM 2399 O O . LYS C 3 293 ? 64.781 140.111 80.569 1.00 116.10 668 LYS Q O 1
ATOM 2405 N N . GLU C 3 294 ? 62.844 139.638 79.518 1.00 116.67 669 GLU Q N 1
ATOM 2406 C CA . GLU C 3 294 ? 62.478 141.032 79.323 1.00 115.11 669 GLU Q CA 1
ATOM 2407 C C . GLU C 3 294 ? 61.951 141.696 80.578 1.00 121.07 669 GLU Q C 1
ATOM 2408 O O . GLU C 3 294 ? 61.967 142.925 80.673 1.00 132.46 669 GLU Q O 1
ATOM 2414 N N . VAL C 3 295 ? 61.454 140.920 81.534 1.00 116.84 670 VAL Q N 1
ATOM 2415 C CA . VAL C 3 295 ? 60.992 141.560 82.760 1.00 117.33 670 VAL Q CA 1
ATOM 2416 C C . VAL C 3 295 ? 62.194 141.976 83.605 1.00 114.05 670 VAL Q C 1
ATOM 2417 O O . VAL C 3 295 ? 62.163 143.008 84.270 1.00 113.55 670 VAL Q O 1
ATOM 2421 N N . GLU C 3 296 ? 63.263 141.190 83.541 1.00 112.95 671 GLU Q N 1
ATOM 2422 C CA . GLU C 3 296 ? 64.507 141.534 84.218 1.00 118.22 671 GLU Q CA 1
ATOM 2423 C C . GLU C 3 296 ? 65.063 142.835 83.637 1.00 119.78 671 GLU Q C 1
ATOM 2424 O O . GLU C 3 296 ? 65.498 143.733 84.366 1.00 118.08 671 GLU Q O 1
ATOM 2430 N N . ASP C 3 297 ? 65.024 142.936 82.313 1.00 118.44 672 ASP Q N 1
ATOM 2431 C CA . ASP C 3 297 ? 65.536 144.111 81.631 1.00 116.38 672 ASP Q CA 1
ATOM 2432 C C . ASP C 3 297 ? 64.678 145.332 81.912 1.00 111.45 672 ASP Q C 1
ATOM 2433 O O . ASP C 3 297 ? 65.190 146.442 82.028 1.00 119.22 672 ASP Q O 1
ATOM 2438 N N . PHE C 3 298 ? 63.374 145.139 82.026 1.00 101.88 673 PHE Q N 1
ATOM 2439 C CA . PHE C 3 298 ? 62.518 146.279 82.299 1.00 101.64 673 PHE Q CA 1
ATOM 2440 C C . PHE C 3 298 ? 62.545 146.694 83.761 1.00 100.56 673 PHE Q C 1
ATOM 2441 O O . PHE C 3 298 ? 62.401 147.878 84.070 1.00 98.05 673 PHE Q O 1
ATOM 2449 N N . LEU C 3 299 ? 62.705 145.721 84.658 1.00 97.59 674 LEU Q N 1
ATOM 2450 C CA . LEU C 3 299 ? 62.796 146.026 86.079 1.00 93.92 674 LEU Q CA 1
ATOM 2451 C C . LEU C 3 299 ? 64.069 146.786 86.299 1.00 96.92 674 LEU Q C 1
ATOM 2452 O O . LEU C 3 299 ? 64.102 147.793 87.014 1.00 92.59 674 LEU Q O 1
ATOM 2457 N N . HIS C 3 300 ? 65.122 146.302 85.659 1.00 105.88 675 HIS Q N 1
ATOM 2458 C CA . HIS C 3 300 ? 66.398 146.968 85.764 1.00 116.47 675 HIS Q CA 1
ATOM 2459 C C . HIS C 3 300 ? 66.288 148.433 85.309 1.00 111.33 675 HIS Q C 1
ATOM 2460 O O . HIS C 3 300 ? 66.741 149.347 86.010 1.00 107.20 675 HIS Q O 1
ATOM 2467 N N . PHE C 3 301 ? 65.669 148.637 84.147 1.00 102.52 676 PHE Q N 1
ATOM 2468 C CA . PHE C 3 301 ? 65.506 149.963 83.570 1.00 99.12 676 PHE Q CA 1
ATOM 2469 C C . PHE C 3 301 ? 64.771 150.851 84.554 1.00 106.28 676 PHE Q C 1
ATOM 2470 O O . PHE C 3 301 ? 65.187 151.977 84.812 1.00 113.00 676 PHE Q O 1
ATOM 2478 N N . ILE C 3 302 ? 63.683 150.328 85.109 1.00 105.83 677 ILE Q N 1
ATOM 2479 C CA . ILE C 3 302 ? 62.848 151.078 86.038 1.00 104.00 677 ILE Q CA 1
ATOM 2480 C C . ILE C 3 302 ? 63.606 151.469 87.294 1.00 105.38 677 ILE Q C 1
ATOM 2481 O O . ILE C 3 302 ? 63.694 152.651 87.618 1.00 108.05 677 ILE Q O 1
ATOM 2486 N N . VAL C 3 303 ? 64.158 150.482 87.999 1.00 106.66 678 VAL Q N 1
ATOM 2487 C CA . VAL C 3 303 ? 64.839 150.758 89.265 1.00 110.13 678 VAL Q CA 1
ATOM 2488 C C . VAL C 3 303 ? 65.989 151.725 89.054 1.00 114.77 678 VAL Q C 1
ATOM 2489 O O . VAL C 3 303 ? 66.214 152.600 89.886 1.00 114.20 678 VAL Q O 1
ATOM 2493 N N . ALA C 3 304 ? 66.683 151.575 87.921 1.00 119.30 679 ALA Q N 1
ATOM 2494 C CA . ALA C 3 304 ? 67.841 152.403 87.581 1.00 116.05 679 ALA Q CA 1
ATOM 2495 C C . ALA C 3 304 ? 67.495 153.870 87.570 1.00 109.95 679 ALA Q C 1
ATOM 2496 O O . ALA C 3 304 ? 67.921 154.617 88.448 1.00 116.18 679 ALA Q O 1
ATOM 2498 N N . GLU C 3 305 ? 66.710 154.277 86.579 1.00 105.95 680 GLU Q N 1
ATOM 2499 C CA . GLU C 3 305 ? 66.337 155.677 86.431 1.00 116.14 680 GLU Q CA 1
ATOM 2500 C C . GLU C 3 305 ? 65.511 156.206 87.606 1.00 123.29 680 GLU Q C 1
ATOM 2501 O O . GLU C 3 305 ? 65.946 157.106 88.337 1.00 132.22 680 GLU Q O 1
ATOM 2507 N N . TYR C 3 306 ? 64.337 155.610 87.795 1.00 115.12 681 TYR Q N 1
ATOM 2508 C CA . TYR C 3 306 ? 63.307 156.143 88.684 1.00 108.83 681 TYR Q CA 1
ATOM 2509 C C . TYR C 3 306 ? 63.393 155.823 90.184 1.00 107.51 681 TYR Q C 1
ATOM 2510 O O . TYR C 3 306 ? 63.137 156.689 91.011 1.00 117.44 681 TYR Q O 1
ATOM 2519 N N . ILE C 3 307 ? 63.701 154.585 90.545 1.00 103.66 682 ILE Q N 1
ATOM 2520 C CA . ILE C 3 307 ? 63.718 154.217 91.966 1.00 114.78 682 ILE Q CA 1
ATOM 2521 C C . ILE C 3 307 ? 65.020 154.567 92.704 1.00 129.21 682 ILE Q C 1
ATOM 2522 O O . ILE C 3 307 ? 64.991 155.032 93.842 1.00 130.22 682 ILE Q O 1
ATOM 2527 N N . GLN C 3 308 ? 66.155 154.349 92.044 1.00 141.78 683 GLN Q N 1
ATOM 2528 C CA . GLN C 3 308 ? 67.469 154.599 92.637 1.00 153.65 683 GLN Q CA 1
ATOM 2529 C C . GLN C 3 308 ? 67.701 156.068 92.981 1.00 168.98 683 GLN Q C 1
ATOM 2530 O O . GLN C 3 308 ? 67.058 156.960 92.420 1.00 170.28 683 GLN Q O 1
ATOM 2536 N N . GLN C 3 309 ? 68.627 156.306 93.909 1.00 180.13 684 GLN Q N 1
ATOM 2537 C CA . GLN C 3 309 ? 69.041 157.660 94.272 1.00 190.28 684 GLN Q CA 1
ATOM 2538 C C . GLN C 3 309 ? 70.122 158.183 93.326 1.00 190.70 684 GLN Q C 1
ATOM 2539 O O . GLN C 3 309 ? 71.097 157.488 93.032 1.00 190.28 684 GLN Q O 1
#

B-factor: mean 144.27, std 39.33, range [81.17, 284.25]

Solvent-accessible surface area: 17623 Å² total

Foldseek 3Di:
DVVVCVVVVVVVVVVVPD/DVVVVVVVVVVVVCVVVVVVVD/DVDQWAKKKWKWFADDVRPDTHTFAIEDDDPVVVVVVSVVNRVLRVVLVLVVVLLVVCVVQQWDDDDPFWIKRDDRGMIMIMGIGDPPDDPHGDCHVVRNCVCLSVLVVLLVLVLVVQVPPPDVDHGDDDSLPRSDRCLLVVLVVLQVVVVVVVVVLCCVQPCVQAPPKDKDKDDDVPPVVSVVVSVVCCVSVPWDDIKIWMAHDQDPQWRKTKIKWTDPSSRFIKMWIWIWIDPPVPTDIDTDIDRDPVVVSVVSNVCCVPPVDD